Protein AF-K0RJC2-F1 (afdb_monomer_lite)

Radius of gyration: 20.65 Å; chains: 1; bounding box: 66×43×62 Å

pLDDT: mean 77.9, std 18.09, range [34.94, 97.31]

Secondary structure (DSSP, 8-state):
--HHHHHHHHHHHHHSS----SS-HHHHHIIIIITTT---SS-HHHHHHHHHHHHH-BTTB--TTGGGSEE--GGG--EEEEE-SS-EEEEESS---TTPPPEE-SSS-TT-TTHHHH--HHHHHHHHS-PPPSSEEEEEGGGTEEEEEEETTSS---S---TT--------EEEEEEEPPPHHHHHHHHHHHHHHHHHHHHHHHHHTT--

Foldseek 3Di:
DDPVVVVQVVVCLLQVHSPDPPDDLLNVCCPPVCPPVVDDSVDPVSSVVSLCCLQQPPVPDRDPPVSPAEAADDPQAFWDWDDDPPDIDIDGPDDADVPRGHHDHCQCGPPNPCSVPVPWQVNCCSNNVDGYDPFGWDDDVVQRFTKTKHFPPPPPDPDPPPVPPPDDPDRDIDIGGPDPGDPSRVVVVVVVVVSSVVSVVVSVVVVVVPD

Structure (mmCIF, N/CA/C/O backbone):
data_AF-K0RJC2-F1
#
_entry.id   AF-K0RJC2-F1
#
loop_
_atom_site.group_PDB
_atom_site.id
_atom_site.type_symbol
_atom_site.label_atom_id
_atom_site.label_alt_id
_atom_site.label_comp_id
_atom_site.label_asym_id
_atom_site.label_entity_id
_atom_site.label_seq_id
_atom_site.pdbx_PDB_ins_code
_atom_site.Cartn_x
_at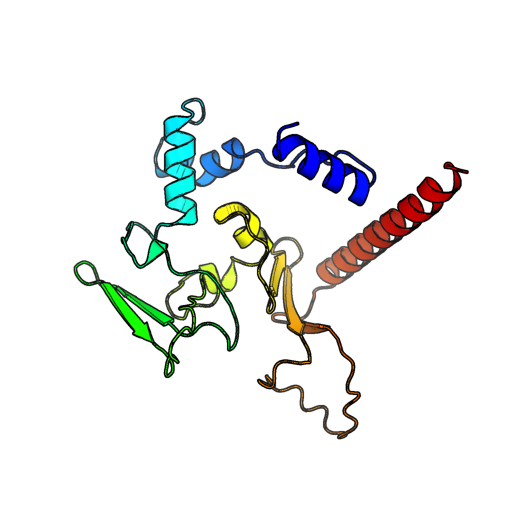om_site.Cartn_y
_atom_site.Cartn_z
_atom_site.occupancy
_atom_site.B_iso_or_equiv
_atom_site.auth_seq_id
_atom_site.auth_comp_id
_atom_site.auth_asym_id
_atom_site.auth_atom_id
_atom_site.pdbx_PDB_model_num
ATOM 1 N N . MET A 1 1 ? -21.168 -14.395 -17.319 1.00 46.50 1 MET A N 1
ATOM 2 C CA . MET A 1 1 ? -20.931 -13.211 -16.464 1.00 46.50 1 MET A CA 1
ATOM 3 C C . MET A 1 1 ? -19.445 -13.114 -16.213 1.00 46.50 1 MET A C 1
ATOM 5 O O . MET A 1 1 ? -18.858 -14.114 -15.821 1.00 46.50 1 MET A O 1
ATOM 9 N N . SER A 1 2 ? -18.821 -11.982 -16.533 1.00 42.56 2 SER A N 1
ATOM 10 C CA . SER A 1 2 ? -17.402 -11.783 -16.229 1.00 42.56 2 SER A CA 1
ATOM 11 C C . SER A 1 2 ? -17.256 -11.439 -14.743 1.00 42.56 2 SER A C 1
ATOM 13 O O . SER A 1 2 ? -18.117 -10.779 -14.172 1.00 42.56 2 SER A O 1
ATOM 15 N N . LEU A 1 3 ? -16.165 -11.861 -14.104 1.00 44.44 3 LEU A N 1
ATOM 16 C CA . LEU A 1 3 ? -15.883 -11.574 -12.686 1.00 44.44 3 LEU A CA 1
ATOM 17 C C . LEU A 1 3 ? -15.938 -10.067 -12.340 1.00 44.44 3 LEU A C 1
ATOM 19 O O . LEU A 1 3 ? -16.238 -9.698 -11.207 1.00 44.44 3 LEU A O 1
ATOM 23 N N . LEU A 1 4 ? -15.714 -9.200 -13.334 1.00 49.56 4 LEU A N 1
ATOM 24 C CA . LEU A 1 4 ? -15.817 -7.743 -13.225 1.00 49.56 4 LEU A CA 1
ATOM 25 C C . LEU A 1 4 ? -17.251 -7.243 -12.982 1.00 49.56 4 LEU A C 1
ATOM 27 O O . LEU A 1 4 ? -17.422 -6.267 -12.251 1.00 49.56 4 LEU A O 1
ATOM 3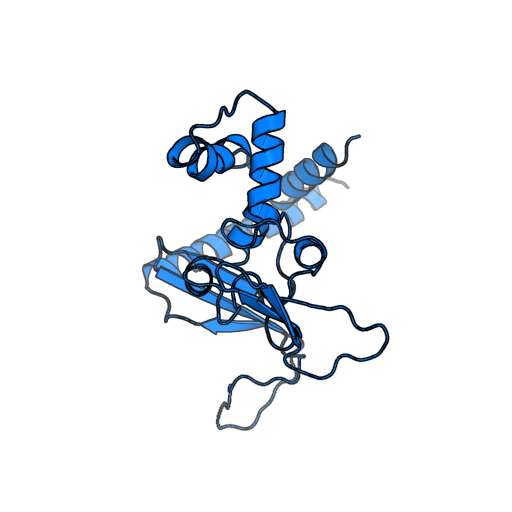1 N N . SER A 1 5 ? -18.279 -7.884 -13.558 1.00 54.84 5 SER A N 1
ATOM 32 C CA . SER A 1 5 ? -19.673 -7.472 -13.331 1.00 54.84 5 SER A CA 1
ATOM 33 C C . SER A 1 5 ? -20.121 -7.831 -11.918 1.00 54.84 5 SER A C 1
ATOM 35 O O . SER A 1 5 ? -20.696 -6.998 -11.229 1.00 54.84 5 SER A O 1
ATOM 37 N N . SER A 1 6 ? -19.745 -9.019 -11.442 1.00 60.22 6 SER A N 1
ATOM 38 C CA . SER A 1 6 ? -20.138 -9.522 -10.124 1.00 60.22 6 SER A CA 1
ATOM 39 C C . SER A 1 6 ? -19.501 -8.752 -8.964 1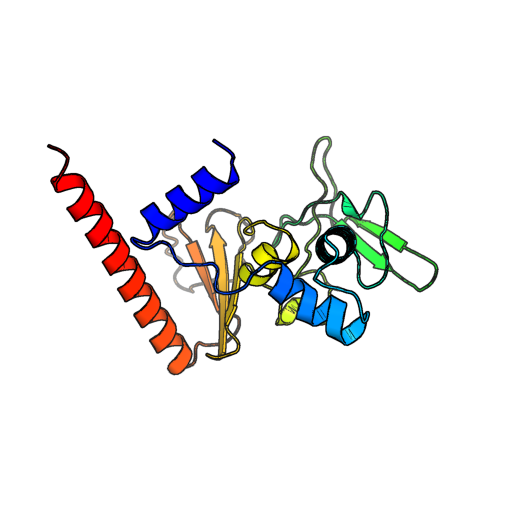.00 60.22 6 SER A C 1
ATOM 41 O O . SER A 1 6 ? -20.171 -8.486 -7.973 1.00 60.22 6 SER A O 1
ATOM 43 N N . GLY A 1 7 ? -18.234 -8.336 -9.080 1.00 57.72 7 GLY A N 1
ATOM 44 C CA . GLY A 1 7 ? -17.590 -7.502 -8.056 1.00 57.72 7 GLY A CA 1
ATOM 45 C C . GLY A 1 7 ? -18.187 -6.095 -7.977 1.00 57.72 7 GLY A C 1
ATOM 46 O O . GLY A 1 7 ? -18.401 -5.571 -6.885 1.00 57.72 7 GLY A O 1
ATOM 47 N N . ARG A 1 8 ? -18.507 -5.498 -9.131 1.00 60.50 8 ARG A N 1
ATOM 48 C CA . ARG A 1 8 ? -19.153 -4.181 -9.211 1.00 60.50 8 ARG A CA 1
ATOM 49 C C . ARG A 1 8 ? -20.583 -4.215 -8.678 1.00 60.50 8 ARG A C 1
ATOM 51 O O . ARG A 1 8 ? -20.959 -3.322 -7.930 1.00 60.50 8 ARG A O 1
ATOM 58 N N . GLU A 1 9 ? -21.346 -5.247 -9.023 1.00 64.69 9 GLU A N 1
ATOM 59 C CA . GLU A 1 9 ? -22.695 -5.475 -8.498 1.00 64.69 9 GLU A CA 1
ATOM 60 C C . GLU A 1 9 ? -22.675 -5.725 -6.991 1.00 64.69 9 GLU A C 1
ATOM 62 O O . GLU A 1 9 ? -23.474 -5.132 -6.276 1.00 64.69 9 GLU A O 1
ATOM 67 N N . LEU A 1 10 ? -21.731 -6.528 -6.487 1.00 63.41 10 LEU A N 1
ATOM 68 C CA . LEU A 1 10 ? -21.570 -6.762 -5.052 1.00 63.41 10 LEU A CA 1
ATOM 69 C C . LEU A 1 10 ? -21.196 -5.476 -4.312 1.00 63.41 10 LEU A C 1
ATOM 71 O O . LEU A 1 10 ? -21.779 -5.181 -3.274 1.00 63.41 10 LEU A O 1
ATOM 75 N N . LEU A 1 11 ? -20.253 -4.691 -4.837 1.00 60.97 11 LEU A N 1
ATOM 76 C CA . LEU A 1 11 ? -19.881 -3.412 -4.236 1.00 60.97 11 LEU A CA 1
ATOM 77 C C . LEU A 1 11 ? -21.061 -2.435 -4.263 1.00 60.97 11 LEU A C 1
ATOM 79 O O . LEU A 1 11 ? -21.344 -1.812 -3.245 1.00 60.97 11 LEU A O 1
ATOM 83 N N . GLY A 1 12 ? -21.783 -2.366 -5.385 1.00 63.56 12 GLY A N 1
ATOM 84 C CA . GLY A 1 12 ? -22.994 -1.562 -5.536 1.00 63.56 12 GLY A CA 1
ATOM 85 C C . GLY A 1 12 ? -24.104 -1.974 -4.567 1.00 63.56 12 GLY A C 1
ATOM 86 O O . GLY A 1 12 ? -24.727 -1.123 -3.940 1.00 63.56 12 GLY A O 1
ATOM 87 N N . ALA A 1 13 ? -24.290 -3.278 -4.361 1.00 59.09 13 ALA A N 1
ATOM 88 C CA . ALA A 1 13 ? -25.211 -3.829 -3.371 1.00 59.09 13 ALA A CA 1
ATOM 89 C C . ALA A 1 13 ? -24.747 -3.568 -1.928 1.00 59.09 13 ALA A C 1
ATOM 91 O O . ALA A 1 13 ? -25.568 -3.394 -1.031 1.00 59.09 13 ALA A O 1
ATOM 92 N N . ILE A 1 14 ? -23.433 -3.527 -1.678 1.00 57.25 14 ILE A N 1
ATOM 93 C CA . ILE A 1 14 ? -22.881 -3.227 -0.355 1.00 57.25 14 ILE A CA 1
ATOM 94 C C . ILE A 1 14 ? -23.065 -1.758 0.001 1.00 57.25 14 ILE A C 1
ATOM 96 O O . ILE A 1 14 ? -23.370 -1.489 1.155 1.00 57.25 14 ILE A O 1
ATOM 100 N N . VAL A 1 15 ? -22.863 -0.835 -0.938 1.00 60.88 15 VAL A N 1
ATOM 101 C CA . VAL A 1 15 ? -22.868 0.614 -0.674 1.00 60.88 15 VAL A CA 1
ATOM 102 C C . VAL A 1 15 ? -24.202 1.303 -0.979 1.00 60.88 15 VAL A C 1
ATOM 104 O O . VAL A 1 15 ? -24.319 2.497 -0.732 1.00 60.88 15 VAL A O 1
ATOM 107 N N . GLY A 1 16 ? -25.201 0.577 -1.490 1.00 52.62 16 GLY A N 1
ATOM 108 C CA . GLY A 1 16 ? -26.526 1.120 -1.821 1.00 52.62 16 GLY A CA 1
ATOM 109 C C . GLY A 1 16 ? -26.567 1.976 -3.093 1.00 52.62 16 GLY A C 1
ATOM 110 O O . GLY A 1 16 ? -27.639 2.397 -3.513 1.00 52.62 16 GLY A O 1
ATOM 111 N N . GLU A 1 17 ? -25.422 2.194 -3.744 1.00 56.22 17 GLU A N 1
ATOM 112 C CA . GLU A 1 17 ? -25.285 2.926 -5.002 1.00 56.22 17 GLU A CA 1
ATOM 113 C C . GLU A 1 17 ? -24.195 2.287 -5.867 1.00 56.22 17 GLU A C 1
ATOM 115 O O . GLU A 1 17 ? -23.190 1.790 -5.367 1.00 56.22 17 GLU A O 1
ATOM 120 N N . ASN A 1 18 ? -24.320 2.356 -7.194 1.00 52.84 18 ASN A N 1
ATOM 121 C CA . ASN A 1 18 ? -23.169 2.134 -8.068 1.00 52.84 18 ASN A CA 1
ATOM 12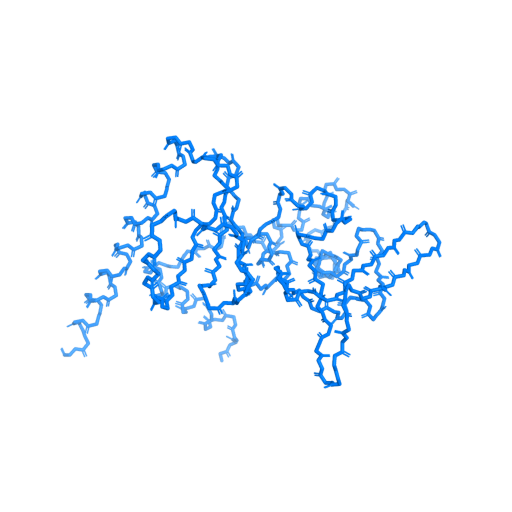2 C C . ASN A 1 18 ? -22.217 3.327 -7.920 1.00 52.84 18 ASN A C 1
ATOM 124 O O . ASN A 1 18 ? -22.254 4.247 -8.737 1.00 52.84 18 ASN A O 1
ATOM 128 N N . LEU A 1 19 ? -21.366 3.321 -6.889 1.00 50.50 19 LEU A N 1
ATOM 129 C CA . LEU A 1 19 ? -20.266 4.274 -6.794 1.00 50.50 19 LEU A CA 1
ATOM 130 C C . LEU A 1 19 ? -19.380 4.049 -8.018 1.00 50.50 19 LEU A C 1
ATOM 132 O O . LEU A 1 19 ? -18.630 3.073 -8.096 1.00 50.50 19 LEU A O 1
ATOM 136 N N . ALA A 1 20 ? -19.514 4.923 -9.017 1.00 48.19 20 ALA A N 1
ATOM 137 C CA . ALA A 1 20 ? -18.577 4.949 -10.123 1.00 48.19 20 ALA A CA 1
ATOM 138 C C . ALA A 1 20 ? -17.176 5.070 -9.509 1.00 48.19 20 ALA A C 1
ATOM 140 O O . ALA A 1 20 ? -16.992 5.889 -8.600 1.00 48.19 20 ALA A O 1
ATOM 141 N N . PRO A 1 21 ? -16.198 4.251 -9.938 1.00 54.56 21 PRO A N 1
ATOM 142 C CA . PRO A 1 21 ? -14.843 4.409 -9.448 1.00 54.56 21 PRO A CA 1
ATOM 143 C C . PRO A 1 21 ? -14.448 5.863 -9.698 1.00 54.56 21 PRO A C 1
ATOM 145 O O . PRO A 1 21 ? -14.488 6.340 -10.831 1.00 54.56 21 PRO A O 1
ATOM 148 N N . ARG A 1 22 ? -14.142 6.590 -8.616 1.00 52.81 22 ARG A N 1
ATOM 149 C CA . ARG A 1 22 ? -13.844 8.030 -8.675 1.00 52.81 22 ARG A CA 1
ATOM 150 C C . ARG A 1 22 ? -12.638 8.323 -9.578 1.00 52.81 22 ARG A C 1
ATOM 152 O O . ARG A 1 22 ? -12.477 9.451 -10.028 1.00 52.81 22 ARG A O 1
ATOM 159 N N . PHE A 1 23 ? -11.834 7.293 -9.838 1.00 58.69 23 PHE A N 1
ATOM 160 C CA . PHE A 1 23 ? -10.675 7.292 -10.714 1.00 58.69 23 PHE A CA 1
ATOM 161 C C . PHE A 1 23 ? -10.684 6.015 -11.558 1.00 58.69 23 PHE A C 1
ATOM 163 O O . PHE A 1 23 ? -10.906 4.919 -11.041 1.00 58.69 23 PHE A O 1
ATOM 170 N N . SER A 1 24 ? -10.444 6.150 -12.856 1.00 63.62 24 SER A N 1
ATOM 171 C CA . SER A 1 24 ? -10.216 5.031 -13.767 1.00 63.62 24 SER A CA 1
ATOM 172 C C . SER A 1 24 ? -8.761 4.552 -13.705 1.00 63.62 24 SER A C 1
ATOM 174 O O . SER A 1 24 ? -7.868 5.271 -13.257 1.00 63.62 24 SER A O 1
ATOM 176 N N . VAL A 1 25 ? -8.493 3.351 -14.231 1.00 64.00 25 VAL A N 1
ATOM 177 C CA . VAL A 1 25 ? -7.115 2.856 -14.432 1.00 64.00 25 VAL A CA 1
ATOM 178 C C . VAL A 1 25 ? -6.287 3.856 -15.254 1.00 64.00 25 VAL A C 1
ATOM 180 O O . VAL A 1 25 ? -5.114 4.081 -14.960 1.00 64.00 25 VAL A O 1
ATOM 183 N N . LYS A 1 26 ? -6.917 4.530 -16.227 1.00 64.06 26 LYS A N 1
ATOM 184 C CA . LYS A 1 26 ? -6.281 5.574 -17.039 1.00 64.06 26 LYS A CA 1
ATOM 185 C C . LYS A 1 26 ? -5.900 6.806 -16.216 1.00 64.06 26 LYS A C 1
ATOM 187 O O . LYS A 1 26 ? -4.840 7.371 -16.459 1.00 64.06 26 LYS A O 1
ATOM 192 N N . ASP A 1 27 ? -6.697 7.194 -15.219 1.00 67.38 27 ASP A N 1
ATOM 193 C CA . ASP A 1 27 ? -6.382 8.332 -14.339 1.00 67.38 27 ASP A CA 1
ATOM 194 C C . ASP A 1 27 ? -5.164 8.057 -13.451 1.00 67.38 27 ASP A C 1
ATOM 196 O O . ASP A 1 27 ? -4.390 8.970 -13.161 1.00 67.38 27 ASP A O 1
ATOM 200 N N . ARG A 1 28 ? -4.948 6.794 -13.056 1.00 64.88 28 ARG A N 1
ATOM 201 C CA . ARG A 1 28 ? -3.749 6.405 -12.303 1.00 64.88 28 ARG A CA 1
ATOM 202 C C . ARG A 1 28 ? -2.524 6.301 -13.200 1.00 64.88 28 ARG A C 1
ATOM 204 O O . ARG A 1 28 ? -1.494 6.877 -12.852 1.00 64.88 28 ARG A O 1
ATOM 211 N N . ALA A 1 29 ? -2.651 5.638 -14.354 1.00 62.00 29 ALA A N 1
ATOM 212 C CA . ALA A 1 29 ? -1.593 5.611 -15.362 1.00 62.00 29 ALA A CA 1
ATOM 213 C C . ALA A 1 29 ? -1.157 7.045 -15.695 1.00 62.00 29 ALA A C 1
ATOM 215 O O . ALA A 1 29 ? 0.027 7.348 -15.698 1.00 62.00 29 ALA A O 1
ATOM 216 N N . LYS A 1 30 ? -2.099 7.978 -15.837 1.00 61.12 30 LYS A N 1
ATOM 217 C CA . LYS A 1 30 ? -1.818 9.379 -16.150 1.00 61.12 30 LYS A CA 1
ATOM 218 C C . LYS A 1 30 ? -0.814 10.057 -15.210 1.00 61.12 30 LYS A C 1
ATOM 220 O O . LYS A 1 30 ? 0.073 10.738 -15.708 1.00 61.12 30 LYS A O 1
ATOM 225 N N . TYR A 1 31 ? -0.886 9.844 -13.898 1.00 62.78 31 TYR A N 1
ATOM 226 C CA . TYR A 1 31 ? -0.050 10.620 -12.970 1.00 62.78 31 TYR A CA 1
ATOM 227 C C . TYR A 1 31 ? 1.443 10.252 -13.019 1.00 62.78 31 TYR A C 1
ATOM 229 O O . TYR A 1 31 ? 2.297 11.124 -12.904 1.00 62.78 31 TYR A O 1
ATOM 237 N N . ASP A 1 32 ? 1.773 8.973 -13.215 1.00 66.56 32 ASP A N 1
ATOM 238 C CA . ASP A 1 32 ? 3.172 8.520 -13.246 1.00 66.56 32 ASP A CA 1
ATOM 239 C C . ASP A 1 32 ? 3.635 8.200 -14.685 1.00 66.56 32 ASP A C 1
ATOM 241 O O . ASP A 1 32 ? 4.733 8.580 -15.090 1.00 66.56 32 ASP A O 1
ATOM 245 N N . TRP A 1 33 ? 2.785 7.580 -15.510 1.00 73.62 33 TRP A N 1
ATOM 246 C CA . TRP A 1 33 ? 3.105 7.190 -16.891 1.00 73.62 33 TRP A CA 1
ATOM 247 C C . TRP A 1 33 ? 3.085 8.369 -17.871 1.00 73.62 33 TRP A C 1
ATOM 249 O O . TRP A 1 33 ? 4.004 8.501 -18.682 1.00 73.62 33 TRP A O 1
ATOM 259 N N . ILE A 1 34 ? 2.087 9.259 -17.801 1.00 68.69 34 ILE A N 1
ATOM 260 C CA . ILE A 1 34 ? 2.052 10.425 -18.702 1.00 68.69 34 ILE A CA 1
ATOM 261 C C . ILE A 1 34 ? 3.048 11.480 -18.226 1.00 68.69 34 ILE A C 1
ATOM 263 O O . ILE A 1 34 ? 3.891 11.915 -19.010 1.00 68.69 34 ILE A O 1
ATOM 267 N N . ASP A 1 35 ? 2.988 11.876 -16.955 1.00 70.25 35 ASP A N 1
ATOM 268 C CA . ASP A 1 35 ? 3.738 13.055 -16.511 1.00 70.25 35 ASP A CA 1
ATOM 269 C C . ASP A 1 35 ? 5.256 12.816 -16.474 1.00 70.25 35 ASP A C 1
ATOM 271 O O . ASP A 1 35 ? 6.031 13.722 -16.792 1.00 70.25 35 ASP A O 1
ATOM 275 N N . TRP A 1 36 ? 5.704 11.598 -16.144 1.00 71.12 36 TRP A N 1
ATOM 276 C CA . TRP A 1 36 ? 7.136 11.290 -16.026 1.00 71.12 36 TRP A CA 1
ATOM 277 C C . TRP A 1 36 ? 7.681 10.516 -17.221 1.00 71.12 36 TRP A C 1
ATOM 279 O O . TRP A 1 36 ? 8.790 10.802 -17.681 1.00 71.12 36 TRP A O 1
ATOM 289 N N . CYS A 1 37 ? 6.922 9.544 -17.728 1.00 77.00 37 CYS A N 1
ATOM 290 C CA . CYS A 1 37 ? 7.365 8.677 -18.821 1.00 77.00 37 CYS A CA 1
ATOM 291 C C . CYS A 1 37 ? 6.891 9.144 -20.205 1.00 77.00 37 CYS A C 1
ATOM 293 O O . CYS A 1 37 ? 7.394 8.626 -21.200 1.00 77.00 37 CYS A O 1
ATOM 295 N N . LYS A 1 38 ? 6.002 10.148 -20.284 1.00 82.12 38 LYS A N 1
ATOM 296 C CA . LYS A 1 38 ? 5.408 10.659 -21.535 1.00 82.12 38 LYS A CA 1
ATOM 297 C C . LYS A 1 38 ? 4.700 9.579 -22.360 1.00 82.12 38 LYS A C 1
ATOM 299 O O . LYS A 1 38 ? 4.675 9.671 -23.586 1.00 82.12 38 LYS A O 1
ATOM 304 N N . GLY A 1 39 ? 4.164 8.558 -21.700 1.00 79.62 39 GLY A N 1
ATOM 305 C CA . GLY A 1 39 ? 3.458 7.474 -22.372 1.00 79.62 39 GLY A CA 1
ATOM 306 C C . GLY A 1 39 ? 2.039 7.856 -22.808 1.00 79.62 39 GLY A C 1
ATOM 307 O O . GLY A 1 39 ? 1.493 8.881 -22.394 1.00 79.62 39 GLY A O 1
ATOM 308 N N . ALA A 1 40 ? 1.431 7.029 -23.652 1.00 81.94 40 ALA A N 1
ATOM 309 C CA . ALA A 1 40 ? 0.067 7.170 -24.142 1.00 81.94 40 ALA A CA 1
ATOM 310 C C . ALA A 1 40 ? -0.924 6.394 -23.255 1.00 81.94 40 ALA A C 1
ATOM 312 O O . ALA A 1 40 ? -0.699 5.243 -22.900 1.00 81.94 40 ALA A O 1
ATOM 313 N N . THR A 1 41 ? -2.063 7.008 -22.915 1.00 80.62 41 THR A N 1
ATOM 314 C CA . THR A 1 41 ? -3.149 6.336 -22.157 1.00 80.62 41 THR A CA 1
ATOM 315 C C . THR A 1 41 ? -4.224 5.706 -23.033 1.00 80.62 41 THR A C 1
ATOM 317 O O . THR A 1 41 ? -5.105 5.013 -22.522 1.00 80.62 41 THR A O 1
ATOM 320 N N . GLU A 1 42 ? -4.156 5.945 -24.342 1.00 85.44 42 GLU A N 1
ATOM 321 C CA . GLU A 1 42 ? -5.057 5.327 -25.317 1.00 85.44 42 GLU A CA 1
ATOM 322 C C . GLU A 1 42 ? -4.506 4.020 -25.891 1.00 85.44 42 GLU A C 1
ATOM 324 O O . GLU A 1 42 ? -5.260 3.266 -26.497 1.00 85.44 42 GLU A O 1
ATOM 329 N N . ASP A 1 43 ? -3.224 3.725 -25.658 1.00 87.25 43 ASP A N 1
ATOM 330 C CA . ASP A 1 43 ? -2.629 2.431 -25.975 1.00 87.25 43 ASP A CA 1
ATOM 331 C C . ASP A 1 43 ? -2.784 1.482 -24.775 1.00 87.25 43 ASP A C 1
ATOM 333 O O . ASP A 1 43 ? -2.191 1.676 -23.710 1.00 87.25 43 ASP A O 1
ATOM 337 N N . GLU A 1 44 ? -3.607 0.445 -24.939 1.00 87.31 44 GLU A N 1
ATOM 338 C CA . GLU A 1 44 ? -3.865 -0.547 -23.892 1.00 87.31 44 GLU A CA 1
ATOM 339 C C . GLU A 1 44 ? -2.608 -1.324 -23.480 1.00 87.31 44 GLU A C 1
ATOM 341 O O . GLU A 1 44 ? -2.481 -1.700 -22.312 1.00 87.31 44 GLU A O 1
ATOM 346 N N . LEU A 1 45 ? -1.665 -1.549 -24.403 1.00 89.50 45 LEU A N 1
ATOM 347 C CA . LEU A 1 45 ? -0.413 -2.238 -24.103 1.00 89.50 45 LEU A CA 1
ATOM 348 C C . LEU A 1 45 ? 0.471 -1.375 -23.204 1.00 89.50 45 LEU A C 1
ATOM 350 O O . LEU A 1 45 ? 1.052 -1.890 -22.248 1.00 89.50 45 LEU A O 1
ATOM 354 N N . GLU A 1 46 ? 0.547 -0.072 -23.473 1.00 88.00 46 GLU A N 1
ATOM 355 C CA . GLU A 1 46 ? 1.302 0.854 -22.630 1.00 88.00 46 GLU A CA 1
ATOM 356 C C . GLU A 1 46 ? 0.697 0.974 -21.231 1.00 88.00 46 GLU A C 1
ATOM 358 O O . GLU A 1 46 ? 1.425 0.896 -20.242 1.00 88.00 46 GLU A O 1
ATOM 363 N N . VAL A 1 47 ? -0.632 1.080 -21.127 1.00 85.06 47 VAL A N 1
ATOM 364 C CA . VAL A 1 47 ? -1.327 1.092 -19.830 1.00 85.06 47 VAL A CA 1
ATOM 365 C C . VAL A 1 47 ? -1.094 -0.221 -19.079 1.00 85.06 47 VAL A C 1
ATOM 367 O O . VAL A 1 47 ? -0.835 -0.216 -17.875 1.00 85.06 47 VAL A O 1
ATOM 370 N N . HIS A 1 48 ? -1.141 -1.365 -19.764 1.00 87.75 48 HIS A N 1
ATOM 371 C CA . HIS A 1 48 ? -0.849 -2.652 -19.140 1.00 87.75 48 HIS A CA 1
ATOM 372 C C . HIS A 1 48 ? 0.599 -2.726 -18.636 1.00 87.75 48 HIS A C 1
ATOM 374 O O . HIS A 1 48 ? 0.836 -3.114 -17.489 1.00 87.75 48 HIS A O 1
ATOM 380 N N . ALA A 1 49 ? 1.564 -2.309 -19.458 1.00 89.31 49 ALA A N 1
ATOM 381 C CA . ALA A 1 49 ? 2.972 -2.264 -19.085 1.00 89.31 49 ALA A CA 1
ATOM 382 C C . ALA A 1 49 ? 3.217 -1.318 -17.899 1.00 89.31 49 ALA A C 1
ATOM 384 O O . ALA A 1 49 ? 3.943 -1.684 -16.973 1.00 89.31 49 ALA A O 1
ATOM 385 N N . SER A 1 50 ? 2.573 -0.145 -17.869 1.00 87.88 50 SER A N 1
ATOM 386 C CA . SER A 1 50 ? 2.699 0.798 -16.755 1.00 87.88 50 SER A CA 1
ATOM 387 C C . SER A 1 50 ? 2.157 0.203 -15.458 1.00 87.88 50 SER A C 1
ATOM 389 O O . SER A 1 50 ? 2.811 0.294 -14.424 1.00 87.88 50 SER A O 1
ATOM 391 N N . MET A 1 51 ? 0.999 -0.462 -15.510 1.00 87.38 51 MET A N 1
ATOM 392 C CA . MET A 1 51 ? 0.416 -1.124 -14.339 1.00 87.38 51 MET A CA 1
ATOM 393 C C . MET A 1 51 ? 1.293 -2.276 -13.837 1.00 87.38 51 MET A C 1
ATOM 395 O O . MET A 1 51 ? 1.439 -2.448 -12.628 1.00 87.38 51 MET A O 1
ATOM 399 N N . LEU A 1 52 ? 1.924 -3.034 -14.741 1.00 91.12 52 LEU A N 1
ATOM 400 C CA . LEU A 1 52 ? 2.874 -4.079 -14.362 1.00 91.12 52 LEU A CA 1
ATOM 401 C C . LEU A 1 52 ? 4.088 -3.490 -13.633 1.00 91.12 52 LEU A C 1
ATOM 403 O O . LEU A 1 52 ? 4.493 -4.017 -12.599 1.00 91.12 52 LEU A O 1
ATOM 407 N N . VAL A 1 53 ? 4.638 -2.381 -14.135 1.00 90.56 53 VAL A N 1
ATOM 408 C CA . VAL A 1 53 ? 5.745 -1.668 -13.484 1.00 90.56 53 VAL A CA 1
ATOM 409 C C . VAL A 1 53 ? 5.319 -1.155 -12.108 1.00 90.56 53 VAL A C 1
ATOM 411 O O . VAL A 1 53 ? 6.023 -1.410 -11.136 1.00 90.56 53 VAL A O 1
ATOM 414 N N . THR A 1 54 ? 4.159 -0.508 -11.987 1.00 88.88 54 THR A N 1
ATOM 415 C CA . THR A 1 54 ? 3.645 -0.016 -10.697 1.00 88.88 54 THR A CA 1
ATOM 416 C C . THR A 1 54 ? 3.511 -1.134 -9.663 1.00 88.88 54 THR A C 1
ATOM 418 O O . THR A 1 54 ? 3.932 -0.959 -8.519 1.00 88.88 54 THR A O 1
ATOM 421 N N . ALA A 1 55 ? 2.983 -2.291 -10.066 1.00 92.00 55 ALA A N 1
ATOM 422 C CA . ALA A 1 55 ? 2.707 -3.398 -9.156 1.00 92.00 55 ALA A CA 1
ATOM 423 C C . ALA A 1 55 ? 3.938 -4.253 -8.803 1.00 92.00 55 ALA A C 1
ATOM 425 O O . ALA A 1 55 ? 3.909 -4.964 -7.799 1.00 92.00 55 ALA A O 1
ATOM 426 N N . ARG A 1 56 ? 4.996 -4.258 -9.630 1.00 93.50 56 ARG A N 1
ATOM 427 C CA . ARG A 1 56 ? 6.107 -5.228 -9.514 1.00 93.50 56 ARG A CA 1
ATOM 428 C C . ARG A 1 56 ? 7.498 -4.617 -9.421 1.00 93.50 56 ARG A C 1
ATOM 430 O O . ARG A 1 56 ? 8.420 -5.304 -8.981 1.00 93.50 56 ARG A O 1
ATOM 437 N N . ALA A 1 57 ? 7.685 -3.372 -9.847 1.00 90.88 57 ALA A N 1
ATOM 438 C CA . ALA A 1 57 ? 9.006 -2.765 -9.841 1.00 90.88 57 ALA A CA 1
ATOM 439 C C . ALA A 1 57 ? 9.441 -2.379 -8.424 1.00 90.88 57 ALA A C 1
ATOM 441 O O . ALA A 1 57 ? 8.680 -1.816 -7.633 1.00 90.88 57 ALA A O 1
ATOM 442 N N . ASP A 1 58 ? 10.723 -2.596 -8.151 1.00 87.12 58 ASP A N 1
ATOM 443 C CA . ASP A 1 58 ? 11.419 -1.990 -7.029 1.00 87.12 58 ASP A CA 1
ATOM 444 C C . ASP A 1 58 ? 12.104 -0.702 -7.504 1.00 87.12 58 ASP A C 1
ATOM 446 O O . ASP A 1 58 ? 13.163 -0.698 -8.148 1.00 87.12 58 ASP A O 1
ATOM 450 N N . GLY A 1 59 ? 11.423 0.423 -7.285 1.00 83.06 59 GLY A N 1
ATOM 451 C CA . GLY A 1 59 ? 11.834 1.724 -7.802 1.00 83.06 59 GLY A CA 1
ATOM 452 C C . GLY A 1 59 ? 11.862 1.752 -9.334 1.00 83.06 59 GLY A C 1
ATOM 453 O O . GLY A 1 59 ? 10.831 1.907 -9.974 1.00 83.06 59 GLY A O 1
ATOM 454 N N . LYS A 1 60 ? 13.059 1.646 -9.923 1.00 84.00 60 LYS A N 1
ATOM 455 C CA . LYS A 1 60 ? 13.278 1.673 -11.386 1.00 84.00 60 LYS A CA 1
ATOM 456 C C . LYS A 1 60 ? 13.675 0.311 -11.966 1.00 84.00 60 LYS A C 1
ATOM 458 O O . LYS A 1 60 ? 14.084 0.245 -13.123 1.00 84.00 60 LYS A O 1
ATOM 463 N N . LYS A 1 61 ? 13.651 -0.754 -11.161 1.00 88.06 61 LYS A N 1
ATOM 464 C CA . LYS A 1 61 ? 14.138 -2.083 -11.545 1.00 88.06 61 LYS A CA 1
ATOM 465 C C . LYS A 1 61 ? 13.009 -3.103 -11.460 1.00 88.06 61 LYS A C 1
ATOM 467 O O . LYS A 1 61 ? 12.281 -3.144 -10.477 1.00 88.06 61 LYS A O 1
ATOM 472 N N . MET A 1 62 ? 12.923 -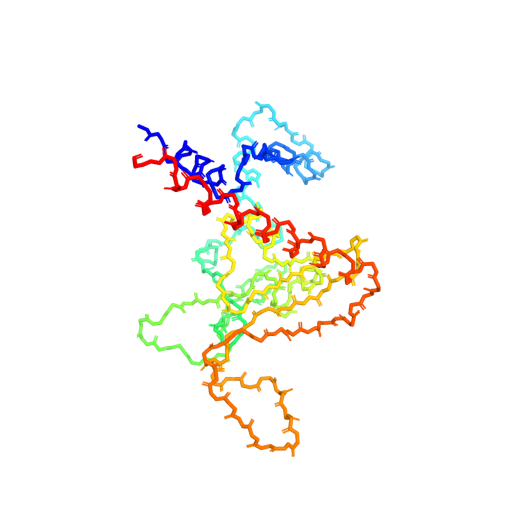3.961 -12.469 1.00 92.38 62 MET A N 1
ATOM 473 C CA . MET A 1 62 ? 12.143 -5.196 -12.416 1.00 92.38 62 MET A CA 1
ATOM 474 C C . MET A 1 62 ? 13.108 -6.324 -12.075 1.00 92.38 62 MET A C 1
ATOM 476 O O . MET A 1 62 ? 14.091 -6.524 -12.791 1.00 92.38 62 MET A O 1
ATOM 480 N N . ILE A 1 63 ? 12.871 -7.014 -10.963 1.00 92.44 63 ILE A N 1
ATOM 481 C CA . ILE A 1 63 ? 13.812 -7.994 -10.420 1.00 92.44 63 ILE A CA 1
ATOM 482 C C . ILE A 1 63 ? 13.101 -9.343 -10.371 1.00 92.44 63 ILE A C 1
ATOM 484 O O . ILE A 1 63 ? 12.270 -9.547 -9.485 1.00 92.44 63 ILE A O 1
ATOM 488 N N . PRO A 1 64 ? 13.406 -10.253 -11.314 1.00 92.31 64 PRO A N 1
ATOM 489 C CA . PRO A 1 64 ? 12.800 -11.576 -11.336 1.00 92.31 64 PRO A CA 1
ATOM 490 C C . PRO A 1 64 ? 13.001 -12.308 -10.008 1.00 92.31 64 PRO A C 1
ATOM 492 O O . PRO A 1 64 ? 14.012 -12.108 -9.333 1.00 92.31 64 PRO A O 1
ATOM 495 N N . PHE A 1 65 ? 12.058 -13.180 -9.657 1.00 90.62 65 PHE A N 1
ATOM 496 C CA . PHE A 1 65 ? 11.970 -13.912 -8.383 1.00 90.62 65 PHE A CA 1
ATOM 497 C C . PHE A 1 65 ? 11.642 -13.039 -7.171 1.00 90.62 65 PHE A C 1
ATOM 499 O O . PHE A 1 65 ? 10.807 -13.433 -6.363 1.00 90.62 65 PHE A O 1
ATOM 506 N N . TYR A 1 66 ? 12.263 -11.867 -7.038 1.00 93.06 66 TYR A N 1
ATOM 507 C CA . TYR A 1 66 ? 11.929 -10.917 -5.979 1.00 93.06 66 TYR A CA 1
ATOM 508 C C . TYR A 1 66 ? 10.490 -10.405 -6.119 1.00 93.06 66 TYR A C 1
ATOM 510 O O . TYR A 1 66 ? 9.752 -10.368 -5.138 1.00 93.06 66 TYR A O 1
ATOM 518 N N . ASP A 1 67 ? 10.073 -10.089 -7.346 1.00 94.31 67 ASP A N 1
ATOM 519 C CA . ASP A 1 67 ? 8.734 -9.589 -7.677 1.00 94.31 67 ASP A CA 1
ATOM 520 C C . ASP A 1 67 ? 7.600 -10.614 -7.473 1.00 94.31 67 ASP A C 1
ATOM 522 O O . ASP A 1 67 ? 6.423 -10.275 -7.592 1.00 94.31 67 ASP A O 1
ATOM 526 N N . MET A 1 68 ? 7.949 -11.865 -7.163 1.00 96.12 68 MET A N 1
ATOM 527 C CA . MET A 1 68 ? 7.011 -12.937 -6.827 1.00 96.12 68 MET A CA 1
ATOM 528 C C . MET A 1 68 ? 6.763 -13.059 -5.315 1.00 96.12 68 MET A C 1
ATOM 530 O O . MET A 1 68 ? 5.905 -13.839 -4.900 1.00 96.12 68 MET A O 1
ATOM 534 N N . ILE A 1 69 ? 7.512 -12.331 -4.479 1.00 96.19 69 ILE A N 1
ATOM 535 C CA . ILE A 1 69 ? 7.389 -12.394 -3.020 1.00 96.19 69 ILE A CA 1
ATOM 536 C C . ILE A 1 69 ? 6.273 -11.460 -2.563 1.00 96.19 69 ILE A C 1
ATOM 538 O O . ILE A 1 69 ? 6.340 -10.251 -2.777 1.00 96.19 69 ILE A O 1
ATOM 542 N N . ASN A 1 70 ? 5.271 -12.015 -1.886 1.00 96.62 70 ASN A N 1
ATOM 543 C CA . ASN A 1 70 ? 4.072 -11.287 -1.489 1.00 96.62 70 ASN A CA 1
ATOM 544 C C . ASN A 1 70 ? 4.293 -10.301 -0.335 1.00 96.62 70 ASN A C 1
ATOM 546 O O . ASN A 1 70 ? 5.247 -10.383 0.444 1.00 96.62 70 ASN A O 1
ATOM 550 N N . HIS A 1 71 ? 3.337 -9.387 -0.214 1.00 95.44 71 HIS A N 1
ATOM 551 C CA . HIS A 1 71 ? 3.255 -8.411 0.857 1.00 95.44 71 HIS A CA 1
ATOM 552 C C . HIS A 1 71 ? 2.684 -9.001 2.154 1.00 95.44 71 HIS A C 1
ATOM 554 O O . HIS A 1 71 ? 1.661 -9.691 2.133 1.00 95.44 71 HIS A O 1
ATOM 560 N N . ARG A 1 72 ? 3.274 -8.641 3.295 1.00 94.06 72 ARG A N 1
ATOM 561 C CA . ARG A 1 72 ? 2.633 -8.687 4.614 1.00 94.06 72 ARG A CA 1
ATOM 562 C C . ARG A 1 72 ? 3.305 -7.676 5.542 1.00 94.06 72 ARG A C 1
ATOM 564 O O . ARG A 1 72 ? 4.490 -7.418 5.391 1.00 94.06 72 ARG A O 1
ATOM 571 N N . ASN A 1 73 ? 2.579 -7.100 6.494 1.00 91.69 73 ASN A N 1
ATOM 572 C CA . ASN A 1 73 ? 3.138 -6.133 7.448 1.00 91.69 73 ASN A CA 1
ATOM 573 C C . ASN A 1 73 ? 3.300 -6.729 8.853 1.00 91.69 73 ASN A C 1
ATOM 575 O O . ASN A 1 73 ? 2.933 -7.873 9.113 1.00 91.69 73 ASN A O 1
ATOM 579 N N . GLY A 1 74 ? 3.865 -5.942 9.771 1.00 87.94 74 GLY A N 1
ATOM 580 C CA . GLY A 1 74 ? 4.005 -6.318 11.181 1.00 87.94 74 GLY A CA 1
ATOM 581 C C . GLY A 1 74 ? 5.039 -7.422 11.405 1.00 87.94 74 GLY A C 1
ATOM 582 O O . GLY A 1 74 ? 6.044 -7.486 10.704 1.00 87.94 74 GLY A O 1
ATOM 583 N N . GLY A 1 75 ? 4.793 -8.305 12.376 1.00 87.00 75 GLY A N 1
ATOM 584 C CA . GLY A 1 75 ? 5.684 -9.438 12.676 1.00 87.00 75 GLY A CA 1
ATOM 585 C C . GLY A 1 75 ? 5.720 -10.525 11.592 1.00 87.00 75 GLY A C 1
ATOM 586 O O . GLY A 1 75 ? 6.488 -11.482 11.690 1.00 87.00 75 GLY A O 1
ATOM 587 N N . TRP A 1 76 ? 4.893 -10.390 10.555 1.00 89.88 76 TRP A N 1
ATOM 588 C CA . TRP A 1 76 ? 4.712 -11.409 9.533 1.00 89.88 76 TRP A CA 1
ATOM 589 C C . TRP A 1 76 ? 5.735 -11.347 8.400 1.00 89.88 76 TRP A C 1
ATOM 591 O O . TRP A 1 76 ? 6.071 -12.398 7.849 1.00 89.88 76 TRP A O 1
ATOM 601 N N . TYR A 1 77 ? 6.234 -10.159 8.035 1.00 91.00 77 TYR A N 1
ATOM 602 C CA . TYR A 1 77 ? 7.256 -10.082 6.992 1.00 91.00 77 TYR A CA 1
ATOM 603 C C . TYR A 1 77 ? 8.583 -10.614 7.510 1.00 91.00 77 TYR A C 1
ATOM 605 O O . TYR A 1 77 ? 9.048 -10.268 8.597 1.00 91.00 77 TYR A O 1
ATOM 613 N N . ASN A 1 78 ? 9.193 -11.477 6.712 1.00 94.31 78 ASN A N 1
ATOM 614 C CA . ASN A 1 78 ? 10.337 -12.276 7.121 1.00 94.31 78 ASN A CA 1
ATOM 615 C C . ASN A 1 78 ? 11.552 -12.092 6.197 1.00 94.31 78 ASN A C 1
ATOM 617 O O . ASN A 1 78 ? 12.621 -12.648 6.454 1.00 94.31 78 ASN A O 1
ATOM 621 N N . ALA A 1 79 ? 11.409 -11.269 5.157 1.00 93.50 79 ALA A N 1
ATOM 622 C CA . ALA A 1 79 ? 12.450 -10.915 4.210 1.00 93.50 79 ALA A CA 1
ATOM 623 C C . ALA A 1 79 ? 12.542 -9.396 4.012 1.00 93.50 79 ALA A C 1
ATOM 625 O O . ALA A 1 79 ? 11.588 -8.647 4.226 1.00 93.50 79 ALA A O 1
ATOM 626 N N . GLN A 1 80 ? 13.711 -8.939 3.581 1.00 91.75 80 GLN A N 1
ATOM 627 C CA . GLN A 1 80 ? 13.988 -7.566 3.174 1.00 91.75 80 GLN A CA 1
ATOM 628 C C . GLN A 1 80 ? 15.054 -7.585 2.083 1.00 91.75 80 GLN A C 1
ATOM 630 O O . GLN A 1 80 ? 15.940 -8.443 2.095 1.00 91.75 80 GLN A O 1
ATOM 635 N N . HIS A 1 81 ? 14.976 -6.656 1.138 1.00 89.94 81 HIS A N 1
ATOM 636 C CA . HIS A 1 81 ? 16.022 -6.520 0.137 1.00 89.94 81 HIS A CA 1
ATOM 637 C C . HIS A 1 81 ? 17.025 -5.431 0.531 1.00 89.94 81 HIS A C 1
ATOM 639 O O . HIS A 1 81 ? 16.776 -4.629 1.425 1.00 89.94 81 HIS A O 1
ATOM 645 N N . TYR A 1 82 ? 18.164 -5.419 -0.146 1.00 86.69 82 TYR A N 1
ATOM 646 C CA . TYR A 1 82 ? 19.160 -4.361 -0.143 1.00 86.69 82 TYR A CA 1
ATOM 647 C C . TYR A 1 82 ? 19.667 -4.208 -1.570 1.00 86.69 82 TYR A C 1
ATOM 649 O O . TYR A 1 82 ? 20.020 -5.194 -2.216 1.00 86.69 82 TYR A O 1
ATOM 657 N N . GLY A 1 83 ? 19.702 -2.976 -2.065 1.00 80.31 83 GLY A N 1
ATOM 658 C CA . GLY A 1 83 ? 20.117 -2.686 -3.430 1.00 80.31 83 GLY A CA 1
ATOM 659 C C . GLY A 1 83 ? 21.221 -1.641 -3.481 1.00 80.31 83 GLY A C 1
ATOM 660 O O . GLY A 1 83 ? 21.146 -0.612 -2.813 1.00 80.31 83 GLY A O 1
ATOM 661 N N . THR A 1 84 ? 22.224 -1.875 -4.321 1.00 81.31 84 THR A N 1
ATOM 662 C CA . THR A 1 84 ? 23.079 -0.814 -4.869 1.00 81.31 84 THR A CA 1
ATOM 663 C C . THR A 1 84 ? 22.755 -0.636 -6.353 1.00 81.31 84 THR A C 1
ATOM 665 O O . THR A 1 84 ? 21.765 -1.173 -6.866 1.00 81.31 84 THR A O 1
ATOM 668 N N . LYS A 1 85 ? 23.563 0.140 -7.082 1.00 79.12 85 LYS A N 1
ATOM 669 C CA . LYS A 1 85 ? 23.424 0.239 -8.538 1.00 79.12 85 LYS A CA 1
ATOM 670 C C . LYS A 1 85 ? 23.528 -1.143 -9.198 1.00 79.12 85 LYS A C 1
ATOM 672 O O . LYS A 1 85 ? 22.641 -1.479 -9.981 1.00 79.12 85 LYS A O 1
ATOM 677 N N . ASP A 1 86 ? 24.509 -1.943 -8.783 1.00 85.12 86 ASP A N 1
ATOM 678 C CA . ASP A 1 86 ? 24.918 -3.170 -9.479 1.00 85.12 86 ASP A CA 1
ATOM 679 C C . ASP A 1 86 ? 24.611 -4.461 -8.700 1.00 85.12 86 ASP A C 1
ATOM 681 O O . ASP A 1 86 ? 24.757 -5.554 -9.238 1.00 85.12 86 ASP A O 1
ATOM 685 N N . LEU A 1 87 ? 24.165 -4.353 -7.443 1.00 86.25 87 LEU A N 1
ATOM 686 C CA . LEU A 1 87 ? 23.833 -5.499 -6.598 1.00 86.25 87 LEU A CA 1
ATOM 687 C C . LEU A 1 87 ? 22.390 -5.418 -6.104 1.00 86.25 87 LEU A C 1
ATOM 689 O O . LEU A 1 87 ? 21.920 -4.349 -5.713 1.00 86.25 87 LEU A O 1
ATOM 693 N N . PHE A 1 88 ? 21.721 -6.567 -6.073 1.00 89.69 88 PHE A N 1
ATOM 694 C CA . PHE A 1 88 ? 20.466 -6.759 -5.363 1.00 89.69 88 PHE A CA 1
ATOM 695 C C . PHE A 1 88 ? 20.576 -8.003 -4.488 1.00 89.69 88 PHE A C 1
ATOM 697 O O . PHE A 1 88 ? 20.886 -9.086 -4.979 1.00 89.69 88 PHE A O 1
ATOM 704 N N . SER A 1 89 ? 20.326 -7.835 -3.197 1.00 91.56 89 SER A N 1
ATOM 705 C CA . SER A 1 89 ? 20.421 -8.894 -2.200 1.00 91.56 89 SER A CA 1
ATOM 706 C C . SER A 1 89 ? 19.103 -9.008 -1.460 1.00 91.56 89 SER A C 1
ATOM 708 O O . SER A 1 89 ? 18.570 -8.006 -1.000 1.00 91.56 89 SER A O 1
ATOM 710 N N . LEU A 1 90 ? 18.607 -10.228 -1.293 1.00 92.06 90 LEU A N 1
ATOM 711 C CA . LEU A 1 90 ? 17.476 -10.538 -0.428 1.00 92.06 90 LEU A CA 1
ATOM 712 C C . LEU A 1 90 ? 18.011 -11.226 0.826 1.00 92.06 90 LEU A C 1
ATOM 714 O O . LEU A 1 90 ? 18.752 -12.203 0.721 1.00 92.06 90 LEU A O 1
ATOM 718 N N . VAL A 1 91 ? 17.640 -10.733 2.002 1.00 92.88 91 VAL A N 1
ATOM 719 C CA . VAL A 1 91 ? 17.998 -11.364 3.275 1.00 92.88 91 VAL A CA 1
ATOM 720 C C . VAL A 1 91 ? 16.761 -11.563 4.131 1.00 92.88 91 VAL A C 1
ATOM 722 O O . VAL A 1 91 ? 15.806 -10.789 4.070 1.00 92.88 91 VAL A O 1
ATOM 725 N N . THR A 1 92 ? 16.788 -12.594 4.961 1.00 94.25 92 THR A N 1
ATOM 726 C CA . THR A 1 92 ? 15.717 -12.871 5.914 1.00 94.25 92 THR A CA 1
ATOM 727 C C . THR A 1 92 ? 15.998 -12.162 7.236 1.00 94.25 92 THR A C 1
ATOM 729 O O . THR A 1 92 ? 17.142 -12.108 7.684 1.00 94.25 92 THR A O 1
ATOM 732 N N . ASN A 1 93 ? 14.971 -11.606 7.876 1.00 90.31 93 ASN A N 1
ATOM 733 C CA . ASN A 1 93 ? 15.106 -10.947 9.185 1.00 90.31 93 ASN A CA 1
ATOM 734 C C . ASN A 1 93 ? 14.956 -11.936 10.362 1.00 90.31 93 ASN A C 1
ATOM 736 O O . ASN A 1 93 ? 15.263 -11.597 11.503 1.00 90.31 93 ASN A O 1
ATOM 740 N N . ARG A 1 94 ? 14.518 -13.167 10.075 1.00 92.75 94 ARG A N 1
ATOM 741 C CA . ARG A 1 94 ? 14.428 -14.292 11.006 1.00 92.75 94 ARG A CA 1
ATOM 742 C C . ARG A 1 94 ? 14.636 -15.614 10.276 1.00 92.75 94 ARG A C 1
ATOM 744 O O . ARG A 1 94 ? 14.750 -15.654 9.051 1.00 92.75 94 ARG A O 1
ATOM 751 N N . ARG A 1 95 ? 14.675 -16.704 11.038 1.00 94.94 95 ARG A N 1
ATOM 752 C CA . ARG A 1 95 ? 14.639 -18.059 10.485 1.00 94.94 95 ARG A CA 1
ATOM 753 C C . ARG A 1 95 ? 13.308 -18.296 9.762 1.00 94.94 95 ARG A C 1
ATOM 755 O O . ARG A 1 95 ? 12.258 -17.890 10.262 1.00 94.94 95 ARG A O 1
ATOM 762 N N . ILE A 1 96 ? 13.391 -18.946 8.604 1.00 95.25 96 ILE A N 1
ATOM 763 C CA . ILE A 1 96 ? 12.247 -19.351 7.783 1.00 95.25 96 ILE A CA 1
ATOM 764 C C . ILE A 1 96 ? 12.086 -20.856 7.916 1.00 95.25 96 ILE A C 1
ATOM 766 O O . ILE A 1 96 ? 13.044 -21.603 7.692 1.00 95.25 96 ILE A O 1
ATOM 770 N N . GLU A 1 97 ? 10.897 -21.300 8.299 1.00 96.06 97 GLU A N 1
ATOM 771 C CA . GLU A 1 97 ? 10.621 -22.724 8.452 1.00 96.06 97 GLU A CA 1
ATOM 772 C C . GLU A 1 97 ? 10.257 -23.382 7.117 1.00 96.06 97 GLU A C 1
ATOM 774 O O . GLU A 1 97 ? 9.851 -22.740 6.145 1.00 96.06 97 GLU A O 1
ATOM 779 N N . ARG A 1 98 ? 10.415 -24.707 7.037 1.00 97.31 98 ARG A N 1
ATOM 780 C CA . ARG A 1 98 ? 10.083 -25.449 5.815 1.00 97.31 98 ARG A CA 1
ATOM 781 C C . ARG A 1 98 ? 8.596 -25.287 5.486 1.00 97.31 98 ARG A C 1
ATOM 783 O O . ARG A 1 98 ? 7.742 -25.637 6.291 1.00 97.31 98 ARG A O 1
ATOM 790 N N . GLY A 1 99 ? 8.310 -24.848 4.261 1.00 97.06 99 GLY A N 1
ATOM 791 C CA . GLY A 1 99 ? 6.943 -24.615 3.785 1.00 97.06 99 GLY A CA 1
ATOM 792 C C . GLY A 1 99 ? 6.381 -23.246 4.169 1.00 97.06 99 GLY A C 1
ATOM 793 O O . GLY A 1 99 ? 5.277 -22.911 3.752 1.00 97.06 99 GLY A O 1
ATOM 794 N N . GLU A 1 100 ? 7.136 -22.442 4.917 1.00 96.19 100 GLU A N 1
ATOM 795 C CA . GLU A 1 100 ? 6.772 -21.063 5.191 1.00 96.19 100 GLU A CA 1
ATOM 796 C C . GLU A 1 100 ? 6.951 -20.192 3.938 1.00 96.19 100 GLU A C 1
ATOM 798 O O . GLU A 1 100 ? 7.926 -20.318 3.195 1.00 96.19 100 GLU A O 1
ATOM 803 N N . GLN A 1 101 ? 5.999 -19.292 3.705 1.00 95.94 101 GLN A N 1
ATOM 804 C CA . GLN A 1 101 ? 6.073 -18.317 2.624 1.00 95.94 101 GLN A CA 1
ATOM 805 C C . GLN A 1 101 ? 7.008 -17.158 2.991 1.00 95.94 101 GLN A C 1
ATOM 807 O O . GLN A 1 101 ? 6.994 -16.657 4.115 1.00 95.94 101 GLN A O 1
ATOM 812 N N . PHE A 1 102 ? 7.780 -16.686 2.013 1.00 96.00 102 PHE A N 1
ATOM 813 C CA . PHE A 1 102 ? 8.495 -15.422 2.135 1.00 96.00 102 PHE A CA 1
ATOM 814 C C . PHE A 1 102 ? 7.520 -14.253 2.024 1.00 96.00 102 PHE A C 1
ATOM 816 O O . PHE A 1 102 ? 6.697 -14.205 1.110 1.00 96.00 102 PHE A O 1
ATOM 823 N N . TYR A 1 103 ? 7.654 -13.298 2.933 1.00 96.00 103 TYR A N 1
ATOM 824 C CA . TYR A 1 103 ? 6.886 -12.065 2.939 1.00 96.00 103 TYR A CA 1
ATOM 825 C C . TYR A 1 103 ? 7.820 -10.866 3.037 1.00 96.00 103 TYR A C 1
ATOM 827 O O . TYR A 1 103 ? 8.732 -10.828 3.868 1.00 96.00 103 TYR A O 1
ATOM 835 N N . LEU A 1 104 ? 7.543 -9.867 2.210 1.00 94.44 104 LEU A N 1
ATOM 836 C CA . LEU A 1 104 ? 8.124 -8.532 2.273 1.00 94.44 104 LEU A CA 1
ATOM 837 C C . LEU A 1 104 ? 7.073 -7.558 2.794 1.00 94.44 104 LEU A C 1
ATOM 839 O O . LEU A 1 104 ? 5.880 -7.792 2.642 1.00 94.44 104 LEU A O 1
ATOM 843 N N . SER A 1 105 ? 7.509 -6.412 3.299 1.00 93.44 105 SER A N 1
ATOM 844 C CA . SER A 1 105 ? 6.621 -5.257 3.394 1.00 93.44 105 SER A CA 1
ATOM 845 C C . SER A 1 105 ? 6.874 -4.312 2.219 1.00 93.44 105 SER A C 1
ATOM 847 O O . SER A 1 105 ? 8.021 -4.020 1.889 1.00 93.44 105 SER A O 1
ATOM 849 N N . TYR A 1 106 ? 5.810 -3.826 1.581 1.00 93.38 106 TYR A N 1
ATOM 850 C CA . TYR A 1 106 ? 5.906 -2.918 0.424 1.00 93.38 106 TYR A CA 1
ATOM 851 C C . TYR A 1 106 ? 5.812 -1.442 0.835 1.00 93.38 106 TYR A C 1
ATOM 853 O O . TYR A 1 106 ? 6.224 -0.555 0.086 1.00 93.38 106 TYR A O 1
ATOM 861 N N . ASN A 1 107 ? 5.275 -1.176 2.028 1.00 91.50 107 ASN A N 1
ATOM 862 C CA . ASN A 1 107 ? 5.008 0.162 2.551 1.00 91.50 107 ASN A CA 1
ATOM 863 C C . ASN A 1 107 ? 5.523 0.378 3.986 1.00 91.50 107 ASN A C 1
ATOM 865 O O . ASN A 1 107 ? 5.505 1.509 4.455 1.00 91.50 107 ASN A O 1
ATOM 869 N N . THR A 1 108 ? 6.031 -0.643 4.682 1.00 87.31 108 THR A N 1
ATOM 870 C CA . THR A 1 108 ? 6.684 -0.523 6.001 1.00 87.31 108 THR A CA 1
ATOM 871 C C . THR A 1 108 ? 8.099 -1.103 6.033 1.00 87.31 108 THR A C 1
ATOM 873 O O . THR A 1 108 ? 8.641 -1.323 7.115 1.00 87.31 108 THR A O 1
ATOM 876 N N . CYS A 1 109 ? 8.727 -1.357 4.880 1.00 80.31 109 CYS A N 1
ATOM 877 C CA . CYS A 1 109 ? 10.120 -1.798 4.861 1.00 80.31 109 CYS A CA 1
ATOM 878 C C . CYS A 1 109 ? 11.093 -0.669 5.227 1.00 80.31 109 CYS A C 1
ATOM 880 O O . CYS A 1 109 ? 10.826 0.518 5.032 1.00 80.31 109 CYS A O 1
ATOM 882 N N . THR A 1 110 ? 12.259 -1.051 5.741 1.00 72.19 110 THR A N 1
ATOM 883 C CA . THR A 1 110 ? 13.296 -0.134 6.243 1.00 72.19 110 THR A CA 1
ATOM 884 C C . THR A 1 110 ? 13.912 0.739 5.149 1.00 72.19 110 THR A C 1
ATOM 886 O O . THR A 1 110 ? 14.355 1.851 5.421 1.00 72.19 110 THR A O 1
ATOM 889 N N . ILE A 1 111 ? 13.895 0.262 3.905 1.00 74.50 111 ILE A N 1
ATOM 890 C CA . ILE A 1 111 ? 14.459 0.944 2.733 1.00 74.50 111 ILE A CA 1
ATOM 891 C C . ILE A 1 111 ? 13.391 1.446 1.749 1.00 74.50 111 ILE A C 1
ATOM 893 O O . ILE A 1 111 ? 13.715 1.924 0.668 1.00 74.50 111 ILE A O 1
ATOM 897 N N . CYS A 1 112 ? 12.115 1.410 2.143 1.00 70.62 112 CYS A N 1
ATOM 898 C CA . CYS A 1 112 ? 10.964 1.808 1.322 1.00 70.62 112 CYS A CA 1
ATOM 899 C C . CYS A 1 112 ? 10.906 3.323 1.025 1.00 70.62 112 CYS A C 1
ATOM 901 O O . CYS A 1 112 ? 9.969 3.805 0.380 1.00 70.62 112 CYS A O 1
ATOM 903 N N . GLY A 1 113 ? 11.874 4.099 1.525 1.00 80.56 113 GLY A N 1
ATOM 904 C CA . GLY A 1 113 ? 11.952 5.542 1.337 1.00 80.56 113 GLY A CA 1
ATOM 905 C C . GLY A 1 113 ? 10.675 6.242 1.794 1.00 80.56 113 GLY A C 1
ATOM 906 O O . GLY A 1 113 ? 10.226 6.077 2.924 1.00 80.56 113 GLY A O 1
ATOM 907 N N . SER A 1 114 ? 10.063 7.020 0.903 1.00 75.50 114 SER A N 1
ATOM 908 C CA . SER A 1 114 ? 8.858 7.800 1.206 1.00 75.50 114 SER A CA 1
ATOM 909 C C . SER A 1 114 ? 7.582 6.963 1.360 1.00 75.50 114 SER A C 1
ATOM 911 O O . SER A 1 114 ? 6.612 7.469 1.934 1.00 75.50 114 SER A O 1
ATOM 913 N N . ARG A 1 115 ? 7.563 5.696 0.907 1.00 82.94 115 ARG A N 1
ATOM 914 C CA . ARG A 1 115 ? 6.370 4.833 1.001 1.00 82.94 115 ARG A CA 1
ATOM 915 C C . ARG A 1 115 ? 5.948 4.615 2.452 1.00 82.94 115 ARG A C 1
ATOM 917 O O . ARG A 1 115 ? 4.759 4.655 2.744 1.00 82.94 115 ARG A O 1
ATOM 924 N N . ILE A 1 116 ? 6.903 4.585 3.385 1.00 83.69 116 ILE A N 1
ATOM 925 C CA . ILE A 1 116 ? 6.621 4.483 4.825 1.00 83.69 116 ILE A CA 1
ATOM 926 C C . ILE A 1 116 ? 5.806 5.645 5.399 1.00 83.69 116 ILE A C 1
ATOM 928 O O . ILE A 1 116 ? 5.283 5.531 6.503 1.00 83.69 116 ILE A O 1
ATOM 932 N N . HIS A 1 117 ? 5.647 6.763 4.699 1.00 82.94 117 HIS A N 1
ATOM 933 C CA . HIS A 1 117 ? 4.869 7.902 5.198 1.00 82.94 117 HIS A CA 1
ATOM 934 C C . HIS A 1 117 ? 3.634 8.224 4.362 1.00 82.94 117 HIS A C 1
ATOM 936 O O . HIS A 1 117 ? 2.835 9.065 4.790 1.00 82.94 117 HIS A O 1
ATOM 942 N N . LYS A 1 118 ? 3.507 7.586 3.195 1.00 86.88 118 LYS A N 1
ATOM 943 C CA . LYS A 1 118 ? 2.552 7.954 2.149 1.00 86.88 118 LYS A CA 1
ATOM 944 C C . LYS A 1 118 ? 1.738 6.778 1.600 1.00 86.88 118 LYS A C 1
ATOM 946 O O . LYS A 1 118 ? 0.728 7.039 0.974 1.00 86.88 118 LYS A O 1
ATOM 951 N N . TRP A 1 119 ? 2.159 5.530 1.821 1.00 90.94 119 TRP A N 1
ATOM 952 C CA . TRP A 1 119 ? 1.437 4.341 1.360 1.00 90.94 119 TRP A CA 1
ATOM 953 C C . TRP A 1 119 ? 0.783 3.624 2.538 1.00 90.94 119 TRP A C 1
ATOM 955 O O . TRP A 1 119 ? 1.445 3.264 3.516 1.00 90.94 119 TRP A O 1
ATOM 965 N N . GLY A 1 120 ? -0.515 3.388 2.414 1.00 93.50 120 GLY A N 1
ATOM 966 C CA . GLY A 1 120 ? -1.322 2.534 3.270 1.00 93.50 120 GLY A CA 1
ATOM 967 C C . GLY A 1 120 ? -2.240 1.659 2.431 1.00 93.50 120 GLY A C 1
ATOM 968 O O . GLY A 1 120 ? -2.049 1.505 1.230 1.00 93.50 120 GLY A O 1
ATOM 969 N N . THR A 1 121 ? -3.257 1.095 3.061 1.00 94.56 121 THR A N 1
ATOM 970 C CA . THR A 1 121 ? -4.177 0.111 2.497 1.00 94.56 121 THR A CA 1
ATOM 971 C C . THR A 1 121 ? -4.872 0.605 1.231 1.00 94.56 121 THR A C 1
ATOM 973 O O . THR A 1 121 ? -5.111 -0.184 0.321 1.00 94.56 121 THR A O 1
ATOM 976 N N . ILE A 1 122 ? -5.161 1.907 1.138 1.00 90.81 122 ILE A N 1
ATOM 977 C CA . ILE A 1 122 ? -5.780 2.504 -0.053 1.00 90.81 122 ILE A CA 1
ATOM 978 C C . ILE A 1 122 ? -4.801 2.466 -1.229 1.00 90.81 122 ILE A C 1
ATOM 980 O O . ILE A 1 122 ? -5.145 1.967 -2.299 1.00 90.81 122 ILE A O 1
ATOM 984 N N . GLU A 1 123 ? -3.565 2.922 -1.027 1.00 90.69 123 GLU A N 1
ATOM 985 C CA . GLU A 1 123 ? -2.524 2.872 -2.054 1.00 90.69 123 GLU A CA 1
ATOM 986 C C . GLU A 1 123 ? -2.130 1.429 -2.390 1.00 90.69 123 GLU A C 1
ATOM 988 O O . GLU A 1 123 ? -1.838 1.133 -3.544 1.00 90.69 123 GLU A O 1
ATOM 993 N N . MET A 1 124 ? -2.173 0.509 -1.419 1.00 93.31 124 MET A N 1
ATOM 994 C CA . MET A 1 124 ? -1.943 -0.918 -1.661 1.00 93.31 124 MET A CA 1
ATOM 995 C C . MET A 1 124 ? -3.005 -1.509 -2.595 1.00 93.31 124 MET A C 1
ATOM 997 O O . MET A 1 124 ? -2.672 -2.210 -3.552 1.00 93.31 124 MET A O 1
ATOM 1001 N N . PHE A 1 125 ? -4.275 -1.165 -2.373 1.00 91.50 125 PHE A N 1
ATOM 1002 C CA . PHE A 1 125 ? -5.362 -1.576 -3.254 1.00 91.50 125 PHE A CA 1
ATOM 1003 C C . PHE A 1 125 ? -5.219 -0.973 -4.652 1.00 91.50 125 PHE A C 1
ATOM 1005 O O . PHE A 1 125 ? -5.409 -1.675 -5.642 1.00 91.50 125 PHE A O 1
ATOM 1012 N N . TRP A 1 126 ? -4.844 0.302 -4.748 1.00 86.31 126 TRP A N 1
ATOM 1013 C CA . TRP A 1 126 ? -4.687 0.977 -6.035 1.00 86.31 126 TRP A CA 1
ATOM 1014 C C . TRP A 1 126 ? -3.489 0.487 -6.849 1.00 86.31 126 TRP A C 1
ATOM 1016 O O . TRP A 1 126 ? -3.642 0.244 -8.044 1.00 86.31 126 TRP A O 1
ATOM 1026 N N . ASP A 1 127 ? -2.319 0.339 -6.230 1.00 88.56 127 ASP A N 1
ATOM 1027 C CA . ASP A 1 127 ? -1.079 0.032 -6.947 1.00 88.56 127 ASP A CA 1
ATOM 1028 C C . ASP A 1 127 ? -0.866 -1.480 -7.137 1.00 88.56 127 ASP A C 1
ATOM 1030 O O . ASP A 1 127 ? -0.253 -1.886 -8.123 1.00 88.56 127 ASP A O 1
ATOM 1034 N N . TYR A 1 128 ? -1.384 -2.320 -6.232 1.00 92.25 128 TYR A N 1
ATOM 1035 C CA . TYR A 1 128 ? -1.141 -3.772 -6.241 1.00 92.25 128 TYR A CA 1
ATOM 1036 C C . TYR A 1 128 ? -2.411 -4.619 -6.364 1.00 92.25 128 TYR A C 1
ATOM 1038 O O . TYR A 1 128 ? -2.319 -5.834 -6.544 1.00 92.25 128 TYR A O 1
ATOM 1046 N N . GLY A 1 129 ? -3.597 -4.011 -6.279 1.00 90.94 129 GLY A N 1
ATOM 1047 C CA . GLY A 1 129 ? -4.866 -4.711 -6.481 1.00 90.94 129 GLY A CA 1
ATOM 1048 C C . GLY A 1 129 ? -5.318 -5.579 -5.305 1.00 90.94 129 GLY A C 1
ATOM 1049 O O . GLY A 1 129 ? -6.129 -6.481 -5.506 1.00 90.94 129 GLY A O 1
ATOM 1050 N N . PHE A 1 130 ? -4.821 -5.338 -4.086 1.00 93.50 130 PHE A N 1
ATOM 1051 C CA . PHE A 1 130 ? -5.264 -6.061 -2.890 1.00 93.50 130 PHE A CA 1
ATOM 1052 C C . PHE A 1 130 ? -5.418 -5.151 -1.667 1.00 93.50 130 PHE A C 1
ATOM 1054 O O . PHE A 1 130 ? -4.761 -4.123 -1.539 1.00 93.50 130 PHE A O 1
ATOM 1061 N N . VAL A 1 131 ? -6.284 -5.559 -0.742 1.00 93.12 131 VAL A N 1
ATOM 1062 C CA . VAL A 1 131 ? -6.412 -4.943 0.586 1.00 93.12 131 VAL A CA 1
ATOM 1063 C C . VAL A 1 131 ? -5.475 -5.679 1.535 1.00 93.12 131 VAL A C 1
ATOM 1065 O O . VAL A 1 131 ? -5.469 -6.910 1.556 1.00 93.12 131 VAL A O 1
ATOM 1068 N N . GLU A 1 132 ? -4.663 -4.942 2.292 1.00 93.56 132 GLU A N 1
ATOM 1069 C CA . GLU A 1 132 ? -3.695 -5.537 3.216 1.00 93.56 132 GLU A CA 1
ATOM 1070 C C . GLU A 1 132 ? -4.391 -6.486 4.212 1.00 93.56 132 GLU A C 1
ATOM 1072 O O . GLU A 1 132 ? -5.442 -6.133 4.760 1.00 93.56 132 GLU A O 1
ATOM 1077 N N . PRO A 1 133 ? -3.825 -7.674 4.493 1.00 92.19 133 PRO A N 1
ATOM 1078 C CA . PRO A 1 133 ? -4.168 -8.381 5.721 1.00 92.19 133 PRO A CA 1
ATOM 1079 C C . PRO A 1 133 ? -3.715 -7.547 6.928 1.00 92.19 133 PRO A C 1
ATOM 1081 O O . PRO A 1 133 ? -2.859 -6.671 6.788 1.00 92.19 133 PRO A O 1
ATOM 1084 N N . PHE A 1 134 ? -4.248 -7.826 8.120 1.00 91.50 134 PHE A N 1
ATOM 1085 C CA . PHE A 1 134 ? -3.769 -7.140 9.317 1.00 91.50 134 PHE A CA 1
ATOM 1086 C C . PHE A 1 134 ? -2.264 -7.412 9.558 1.00 91.50 134 PHE A C 1
ATOM 1088 O O . PHE A 1 134 ? -1.785 -8.524 9.292 1.00 91.50 134 PHE A O 1
ATOM 1095 N N . PRO A 1 135 ? -1.498 -6.397 10.003 1.00 93.06 135 PRO A N 1
ATOM 1096 C CA . PRO A 1 135 ? -1.935 -5.024 10.267 1.00 93.06 135 PRO A CA 1
ATOM 1097 C C . PRO A 1 135 ? -2.173 -4.190 8.997 1.00 93.06 135 PRO A C 1
ATOM 1099 O O . PRO A 1 135 ? -1.353 -4.162 8.077 1.00 93.06 135 PRO A O 1
ATOM 1102 N N . GLN A 1 136 ? -3.273 -3.437 9.007 1.00 94.19 136 GLN A N 1
ATOM 1103 C CA . GLN A 1 136 ? -3.664 -2.482 7.968 1.00 94.19 136 GLN A CA 1
ATOM 1104 C C . GLN A 1 136 ? -3.264 -1.063 8.359 1.00 94.19 136 GLN A C 1
ATOM 1106 O O . GLN A 1 136 ? -3.200 -0.722 9.544 1.00 94.19 136 GLN A O 1
ATOM 1111 N N . ARG A 1 137 ? -3.046 -0.196 7.368 1.00 93.31 137 ARG A N 1
ATOM 1112 C CA . ARG A 1 137 ? -2.632 1.188 7.600 1.00 93.31 137 ARG A CA 1
ATOM 1113 C C . ARG A 1 137 ? -3.439 2.177 6.779 1.00 93.31 137 ARG A C 1
ATOM 1115 O O . ARG A 1 137 ? -3.485 2.095 5.565 1.00 93.31 137 ARG A O 1
ATOM 1122 N N . TYR A 1 138 ? -3.952 3.212 7.424 1.00 93.75 138 TYR A N 1
ATOM 1123 C CA . TYR A 1 138 ? -4.749 4.246 6.781 1.00 93.75 138 TYR A CA 1
ATOM 1124 C C . TYR A 1 138 ? -4.085 5.612 6.907 1.00 93.75 138 TYR A C 1
ATOM 1126 O O . TYR A 1 138 ? -3.676 6.030 7.996 1.00 93.75 138 TYR A O 1
ATOM 1134 N N . LEU A 1 139 ? -3.969 6.311 5.777 1.00 92.81 139 LEU A N 1
ATOM 1135 C CA . LEU A 1 139 ? -3.404 7.651 5.695 1.00 92.81 139 LEU A CA 1
ATOM 1136 C C . LEU A 1 139 ? -4.348 8.543 4.893 1.00 92.81 139 LEU A C 1
ATOM 1138 O O . LEU A 1 139 ? -4.586 8.316 3.714 1.00 92.81 139 LEU A O 1
ATOM 1142 N N . PHE A 1 140 ? -4.850 9.594 5.530 1.00 91.06 140 PHE A N 1
ATOM 1143 C CA . PHE A 1 140 ? -5.663 10.620 4.892 1.00 91.06 140 PHE A CA 1
ATOM 1144 C C . PHE A 1 140 ? -5.005 11.977 5.130 1.00 91.06 140 PHE A C 1
ATOM 1146 O O . PHE A 1 140 ? -5.283 12.679 6.109 1.00 91.06 140 PHE A O 1
ATOM 1153 N N . ASP A 1 141 ? -4.087 12.347 4.235 1.00 88.50 141 ASP A N 1
ATOM 1154 C CA . ASP A 1 141 ? -3.292 13.573 4.373 1.00 88.50 141 ASP A CA 1
ATOM 1155 C C . ASP A 1 141 ? -4.170 14.842 4.361 1.00 88.50 141 ASP A C 1
ATOM 1157 O O . ASP A 1 141 ? -3.900 15.781 5.111 1.00 88.50 141 ASP A O 1
ATOM 1161 N N . SER A 1 142 ? -5.277 14.854 3.606 1.00 88.44 142 SER A N 1
ATOM 1162 C CA . SER A 1 142 ? -6.203 16.000 3.492 1.00 88.44 142 SER A CA 1
ATOM 1163 C C . SER A 1 142 ? -6.899 16.388 4.806 1.00 88.44 142 SER A C 1
ATOM 1165 O O . SER A 1 142 ? -7.332 17.537 4.970 1.00 88.44 142 SER A O 1
ATOM 1167 N N . VAL A 1 143 ? -6.999 15.444 5.745 1.00 91.56 143 VAL A N 1
ATOM 1168 C CA . VAL A 1 143 ? -7.596 15.615 7.081 1.00 91.56 143 VAL A CA 1
ATOM 1169 C C . VAL A 1 143 ? -6.594 15.334 8.209 1.00 91.56 143 VAL A C 1
ATOM 1171 O O . VAL A 1 143 ? -6.960 15.310 9.385 1.00 91.56 143 VAL A O 1
ATOM 1174 N N . ARG A 1 144 ? -5.308 15.175 7.860 1.00 90.31 144 ARG A N 1
ATOM 1175 C CA . ARG A 1 144 ? -4.194 14.912 8.782 1.00 90.31 144 ARG A CA 1
ATOM 1176 C C . ARG A 1 144 ? -4.475 13.726 9.712 1.00 90.31 144 ARG A C 1
ATOM 1178 O O . ARG A 1 144 ? -4.275 13.809 10.922 1.00 90.31 144 ARG A O 1
ATOM 1185 N N . LEU A 1 145 ? -4.950 12.628 9.135 1.00 92.31 145 LEU A N 1
ATOM 1186 C CA . LEU A 1 145 ? -5.350 11.425 9.857 1.00 92.31 145 LEU A CA 1
ATOM 1187 C C . LEU A 1 145 ? -4.447 10.258 9.452 1.00 92.31 145 LEU A C 1
ATOM 1189 O O . LEU A 1 145 ? -4.340 9.948 8.268 1.00 92.31 145 LEU A O 1
ATOM 1193 N N . LYS A 1 146 ? -3.771 9.630 10.420 1.00 93.94 146 LYS A N 1
ATOM 1194 C CA . LYS A 1 146 ? -2.900 8.467 10.182 1.00 93.94 146 LYS A CA 1
ATOM 1195 C C . LYS A 1 146 ? -3.047 7.463 11.316 1.00 93.94 146 LYS A C 1
ATOM 1197 O O . LYS A 1 146 ? -2.647 7.750 12.445 1.00 93.94 146 LYS A O 1
ATOM 1202 N N . PHE A 1 147 ? -3.574 6.285 11.009 1.00 94.12 147 PHE A N 1
ATOM 1203 C CA . PHE A 1 147 ? -3.771 5.217 11.985 1.00 94.12 147 PHE A CA 1
ATOM 1204 C C . PHE A 1 147 ? -3.561 3.838 11.360 1.00 94.12 147 PHE A C 1
ATOM 1206 O O . PHE A 1 147 ? -3.544 3.696 10.140 1.00 94.12 147 PHE A O 1
ATOM 1213 N N . GLY A 1 148 ? -3.344 2.835 12.197 1.00 93.06 148 GLY A N 1
ATOM 1214 C CA . GLY A 1 148 ? -3.291 1.432 11.816 1.00 93.06 148 GLY A CA 1
ATOM 1215 C C . GLY A 1 148 ? -4.356 0.638 12.554 1.00 93.06 148 GLY A C 1
ATOM 1216 O O . GLY A 1 148 ? -4.776 1.037 13.642 1.00 93.06 148 GLY A O 1
ATOM 1217 N N . LEU A 1 149 ? -4.781 -0.461 11.948 1.00 92.50 149 LEU A N 1
ATOM 1218 C CA . LEU A 1 149 ? -5.644 -1.462 12.559 1.00 92.50 149 LEU A CA 1
ATOM 1219 C C . LEU A 1 149 ? -4.859 -2.763 12.661 1.00 92.50 149 LEU A C 1
ATOM 1221 O O . LEU A 1 149 ? -4.193 -3.147 11.700 1.00 92.50 149 LEU A O 1
ATOM 1225 N N . ASP A 1 150 ? -4.937 -3.422 13.807 1.00 89.69 150 ASP A N 1
ATOM 1226 C CA . ASP A 1 150 ? -4.295 -4.715 14.034 1.00 89.69 150 ASP A CA 1
ATOM 1227 C C . ASP A 1 150 ? -5.194 -5.628 14.870 1.00 89.69 150 ASP A C 1
ATOM 1229 O O . ASP A 1 150 ? -6.079 -5.144 15.582 1.00 89.69 150 ASP A O 1
ATOM 1233 N N . GLU A 1 151 ? -4.972 -6.935 14.795 1.00 84.44 151 GLU A N 1
ATOM 1234 C CA . GLU A 1 151 ? -5.715 -7.916 15.586 1.00 84.44 151 GLU A CA 1
ATOM 1235 C C . GLU A 1 151 ? -5.119 -8.034 16.995 1.00 84.44 151 GLU A C 1
ATOM 1237 O O . GLU A 1 151 ? -3.906 -8.102 17.178 1.00 84.44 151 GLU A O 1
ATOM 1242 N N . THR A 1 152 ? -5.970 -8.121 18.023 1.00 70.50 152 THR A N 1
ATOM 1243 C CA . THR A 1 152 ? -5.534 -8.338 19.417 1.00 70.50 152 THR A CA 1
ATOM 1244 C C . THR A 1 152 ? -4.851 -9.692 19.647 1.00 70.50 152 THR A C 1
ATOM 1246 O O . THR A 1 152 ? -4.232 -9.888 20.692 1.00 70.50 152 THR A O 1
ATOM 1249 N N . LYS A 1 153 ? -4.989 -10.639 18.707 1.00 56.47 153 LYS A N 1
ATOM 1250 C CA . LYS A 1 153 ? -4.579 -12.044 18.864 1.00 56.47 153 LYS A CA 1
ATOM 1251 C C . LYS A 1 153 ? -3.108 -12.322 18.584 1.00 56.47 153 LYS A C 1
ATOM 1253 O O . LYS A 1 153 ? -2.588 -13.314 19.097 1.00 56.47 153 LYS A O 1
ATOM 1258 N N . ASP A 1 154 ? -2.428 -11.484 17.814 1.00 48.47 154 ASP A N 1
ATOM 1259 C CA . ASP A 1 154 ? -1.036 -11.754 17.481 1.00 48.47 154 ASP A CA 1
ATOM 1260 C C . ASP A 1 154 ? -0.142 -11.277 18.625 1.00 48.47 154 ASP A C 1
ATOM 1262 O O . ASP A 1 154 ? 0.015 -10.082 18.862 1.00 48.47 154 ASP A O 1
ATOM 1266 N N . GLY A 1 155 ? 0.438 -12.242 19.349 1.00 42.16 155 GLY A N 1
ATOM 1267 C CA . GLY A 1 155 ? 1.306 -12.109 20.528 1.00 42.16 155 GLY A CA 1
ATOM 1268 C C . GLY A 1 155 ? 2.610 -11.316 20.346 1.00 42.16 155 GLY A C 1
ATOM 1269 O O . GLY A 1 155 ? 3.610 -11.597 21.004 1.00 42.16 155 GLY A O 1
ATOM 1270 N N . HIS A 1 156 ? 2.608 -10.298 19.496 1.00 44.88 156 HIS A N 1
ATOM 1271 C CA . HIS A 1 156 ? 3.606 -9.250 19.405 1.00 44.88 156 HIS A CA 1
ATOM 1272 C C . HIS A 1 156 ? 2.981 -7.936 19.884 1.00 44.88 156 HIS A C 1
ATOM 1274 O O . HIS A 1 156 ? 2.713 -7.026 19.107 1.00 44.88 156 HIS A O 1
ATOM 1280 N N . ASN A 1 157 ? 2.761 -7.854 21.201 1.00 41.56 157 ASN A N 1
ATOM 1281 C CA . ASN A 1 157 ? 2.423 -6.622 21.911 1.00 41.56 157 ASN A CA 1
ATOM 1282 C C . ASN A 1 157 ? 3.404 -5.500 21.524 1.00 41.56 157 ASN A C 1
ATOM 1284 O O . ASN A 1 157 ? 4.491 -5.387 22.091 1.00 41.56 157 ASN A O 1
ATOM 1288 N N . TYR A 1 158 ? 3.002 -4.623 20.608 1.00 43.16 158 TYR A N 1
ATOM 1289 C CA . TYR A 1 158 ? 3.489 -3.253 20.616 1.00 43.16 158 TYR A CA 1
ATOM 1290 C C . TYR A 1 158 ? 2.796 -2.545 21.779 1.00 43.16 158 TYR A C 1
ATOM 1292 O O . TYR A 1 158 ? 1.664 -2.099 21.642 1.00 43.16 158 TYR A O 1
ATOM 1300 N N . GLU A 1 159 ? 3.474 -2.532 22.930 1.00 40.81 159 GLU A N 1
ATOM 1301 C CA . GLU A 1 159 ? 3.288 -1.624 24.070 1.00 40.81 159 GLU A CA 1
ATOM 1302 C C . GLU A 1 159 ? 1.920 -0.919 24.161 1.00 40.81 159 GLU A C 1
ATOM 1304 O O . GLU A 1 159 ? 1.804 0.283 23.953 1.00 40.81 159 GLU A O 1
ATOM 1309 N N . ASN A 1 160 ? 0.886 -1.657 24.557 1.00 40.31 160 ASN A N 1
ATOM 1310 C CA . ASN A 1 160 ? -0.252 -1.081 25.271 1.00 40.31 160 ASN A CA 1
ATOM 1311 C C . ASN A 1 160 ? -0.252 -1.649 26.693 1.00 40.31 160 ASN A C 1
ATOM 1313 O O . ASN A 1 160 ? -1.111 -2.432 27.092 1.00 40.31 160 ASN A O 1
ATOM 1317 N N . LEU A 1 161 ? 0.761 -1.251 27.470 1.00 39.41 161 LEU A N 1
ATOM 1318 C CA . LEU A 1 161 ? 0.729 -1.353 28.925 1.00 39.41 161 LEU A CA 1
ATOM 1319 C C . LEU A 1 161 ? -0.275 -0.323 29.455 1.00 39.41 161 LEU A C 1
ATOM 1321 O O . LEU A 1 161 ? 0.095 0.756 29.918 1.00 39.41 161 LEU A O 1
ATOM 1325 N N . ASN A 1 162 ? -1.561 -0.668 29.434 1.00 40.72 162 ASN A N 1
ATOM 1326 C CA . ASN A 1 162 ? -2.473 -0.109 30.422 1.00 40.72 162 ASN A CA 1
ATOM 1327 C C . ASN A 1 162 ? -1.994 -0.617 31.790 1.00 40.72 162 ASN A C 1
ATOM 1329 O O . ASN A 1 162 ? -2.013 -1.816 32.061 1.00 40.72 162 ASN A O 1
ATOM 1333 N N . ARG A 1 163 ? -1.538 0.305 32.646 1.00 41.38 163 ARG A N 1
ATOM 1334 C CA . ARG A 1 163 ? -0.956 0.081 33.987 1.00 41.38 163 ARG A CA 1
ATOM 1335 C C . ARG A 1 163 ? -1.822 -0.716 34.979 1.00 41.38 163 ARG A C 1
ATOM 1337 O O . ARG A 1 163 ? -1.387 -0.924 36.106 1.00 41.38 163 ARG A O 1
ATOM 1344 N N . ASN A 1 164 ? -3.007 -1.170 34.581 1.00 39.41 164 ASN A N 1
ATOM 1345 C CA . ASN A 1 164 ? -4.022 -1.685 35.493 1.00 39.41 164 ASN A CA 1
ATOM 1346 C C . ASN A 1 164 ? -4.359 -3.169 35.286 1.00 39.41 164 ASN A C 1
ATOM 1348 O O . ASN A 1 164 ? -5.305 -3.639 35.896 1.00 39.41 164 ASN A O 1
ATOM 1352 N N . GLY A 1 165 ? -3.608 -3.922 34.473 1.00 40.06 165 GLY A N 1
ATOM 1353 C CA . GLY A 1 165 ? -3.618 -5.396 34.515 1.00 40.06 165 GLY A CA 1
ATOM 1354 C C . GLY A 1 165 ? -4.939 -6.115 34.190 1.00 40.06 165 GLY A C 1
ATOM 1355 O O . GLY A 1 165 ? -4.973 -7.340 34.227 1.00 40.06 165 GLY A O 1
ATOM 1356 N N . GLU A 1 166 ? -6.007 -5.407 33.831 1.00 37.16 166 GLU A N 1
ATOM 1357 C CA . GLU A 1 166 ? -7.288 -6.004 33.449 1.00 37.16 166 GLU A CA 1
ATOM 1358 C C . GLU A 1 166 ? -7.337 -6.198 31.930 1.00 37.16 166 GLU A C 1
ATOM 1360 O O . GLU A 1 166 ? -7.884 -5.399 31.170 1.00 37.16 166 GLU A O 1
ATOM 1365 N N . GLY A 1 167 ? -6.685 -7.265 31.468 1.00 41.28 167 GLY A N 1
ATOM 1366 C CA . GLY A 1 167 ? -6.740 -7.702 30.078 1.00 41.28 167 GLY A CA 1
ATOM 1367 C C . GLY A 1 167 ? -8.055 -8.417 29.787 1.00 41.28 167 GLY A C 1
ATOM 1368 O O . GLY A 1 167 ? -8.156 -9.626 29.973 1.00 41.28 167 GLY A O 1
ATOM 1369 N N . SER A 1 168 ? -9.050 -7.685 29.291 1.00 38.84 168 SER A N 1
ATOM 1370 C CA . SER A 1 168 ? -10.161 -8.292 28.556 1.00 38.84 168 SER A CA 1
ATOM 1371 C C . SER A 1 168 ? -9.589 -8.964 27.303 1.00 38.84 168 SER A C 1
ATOM 1373 O O . SER A 1 168 ? -9.073 -8.287 26.415 1.00 38.84 168 SER A O 1
ATOM 1375 N N . HIS A 1 169 ? -9.633 -10.297 27.234 1.00 44.31 169 HIS A N 1
ATOM 1376 C CA . HIS A 1 169 ? -9.428 -11.044 25.991 1.00 44.31 169 HIS A CA 1
ATOM 1377 C C . HIS A 1 169 ? -10.628 -10.809 25.065 1.00 44.31 169 HIS A C 1
ATOM 1379 O O . HIS A 1 169 ? -11.468 -11.686 24.875 1.00 44.31 169 HIS A O 1
ATOM 1385 N N . SER A 1 170 ? -10.744 -9.605 24.507 1.00 43.88 170 SER A N 1
ATOM 1386 C CA . SER A 1 170 ? -11.618 -9.390 23.363 1.00 43.88 170 SER A CA 1
ATOM 1387 C C . SER A 1 170 ? -10.859 -9.791 22.104 1.00 43.88 170 SER A C 1
ATOM 1389 O O . SER A 1 170 ? -9.864 -9.150 21.751 1.00 43.88 170 SER A O 1
ATOM 1391 N N . ASP A 1 171 ? -11.351 -10.817 21.415 1.00 56.97 171 ASP A N 1
ATOM 1392 C CA . ASP A 1 171 ? -11.204 -10.960 19.967 1.00 56.97 171 ASP A CA 1
ATOM 1393 C C . ASP A 1 171 ? -11.605 -9.615 19.344 1.00 56.97 171 ASP A C 1
ATOM 1395 O O . ASP A 1 171 ? -12.785 -9.268 19.318 1.00 56.97 171 ASP A O 1
ATOM 1399 N N . GLY A 1 172 ? -10.632 -8.788 18.969 1.00 70.31 172 GLY A N 1
ATOM 1400 C CA . GLY A 1 172 ? -10.888 -7.378 18.706 1.00 70.31 172 GLY A CA 1
ATOM 1401 C C . GLY A 1 172 ? -9.836 -6.741 17.816 1.00 70.31 172 GLY A C 1
ATOM 1402 O O . GLY A 1 172 ? -8.744 -7.271 17.627 1.00 70.31 172 GLY A O 1
ATOM 1403 N N . LEU A 1 173 ? -10.190 -5.586 17.261 1.00 83.38 173 LEU A N 1
ATOM 1404 C CA . LEU A 1 173 ? -9.273 -4.741 16.508 1.00 83.38 173 LEU A CA 1
ATOM 1405 C C . LEU A 1 173 ? -8.730 -3.644 17.420 1.00 83.38 173 LEU A C 1
ATOM 1407 O O . LEU A 1 173 ? -9.485 -3.001 18.150 1.00 83.38 173 LEU A O 1
ATOM 1411 N N . VAL A 1 174 ? -7.426 -3.401 17.348 1.00 87.75 174 VAL A N 1
ATOM 1412 C CA . VAL A 1 174 ? -6.763 -2.290 18.034 1.00 87.75 174 VAL A CA 1
ATOM 1413 C C . VAL A 1 174 ? -6.472 -1.191 17.029 1.00 87.75 174 VAL A C 1
ATOM 1415 O O . VAL A 1 174 ? -5.901 -1.432 15.967 1.00 87.75 174 VAL A O 1
ATOM 1418 N N . VAL A 1 175 ? -6.818 0.042 17.395 1.00 90.81 175 VAL A N 1
ATOM 1419 C CA . VAL A 1 175 ? -6.442 1.231 16.629 1.00 90.81 175 VAL A CA 1
ATOM 1420 C C . VAL A 1 175 ? -5.111 1.762 17.151 1.00 90.81 175 VAL A C 1
ATOM 1422 O O . VAL A 1 175 ? -4.997 2.157 18.311 1.00 90.81 175 VAL A O 1
ATOM 1425 N N . LYS A 1 176 ? -4.107 1.833 16.278 1.00 91.31 176 LYS A N 1
ATOM 1426 C CA . LYS A 1 176 ? -2.827 2.491 16.552 1.00 91.31 176 LYS A CA 1
ATOM 1427 C C . LYS A 1 176 ? -2.788 3.857 15.883 1.00 91.31 176 LYS A C 1
ATOM 1429 O O . LYS A 1 176 ? -2.673 3.951 14.665 1.00 91.31 176 LYS A O 1
ATOM 1434 N N . TRP A 1 177 ? -2.819 4.928 16.666 1.00 91.88 177 TRP A N 1
ATOM 1435 C CA . TRP A 1 177 ? -2.658 6.287 16.146 1.00 91.88 177 TRP A CA 1
ATOM 1436 C C . TRP A 1 177 ? -1.181 6.582 15.868 1.00 91.88 177 TRP A C 1
ATOM 1438 O O . TRP A 1 177 ? -0.364 6.591 16.784 1.00 91.88 177 TRP A O 1
ATOM 1448 N N . TYR A 1 178 ? -0.823 6.846 14.609 1.00 90.31 178 TYR A N 1
ATOM 1449 C CA . TYR A 1 178 ? 0.534 7.295 14.257 1.00 90.31 178 TYR A CA 1
ATOM 1450 C C . TYR A 1 178 ? 0.702 8.803 14.445 1.00 90.31 178 TYR A C 1
ATOM 1452 O O . TYR A 1 178 ? 1.812 9.295 14.634 1.00 90.31 178 TYR A O 1
ATOM 1460 N N . VAL A 1 179 ? -0.407 9.534 14.365 1.00 87.00 179 VAL A N 1
ATOM 1461 C CA . VAL A 1 179 ? -0.511 10.959 14.671 1.00 87.00 179 VAL A CA 1
ATOM 1462 C C . VAL A 1 179 ? -1.832 11.149 15.420 1.00 87.00 179 VAL A C 1
ATOM 1464 O O . VAL A 1 179 ? -2.834 10.582 14.973 1.00 87.00 179 VAL A O 1
ATOM 1467 N N . PRO A 1 180 ? -1.873 11.921 16.523 1.00 91.38 180 PRO A N 1
ATOM 1468 C CA . PRO A 1 180 ? -3.134 12.273 17.165 1.00 91.38 180 PRO A CA 1
ATOM 1469 C C . PRO A 1 180 ? -4.102 12.886 16.141 1.00 91.38 180 PRO A C 1
ATOM 1471 O O . PRO A 1 180 ? -3.685 13.766 15.376 1.00 91.38 180 PRO A O 1
ATOM 1474 N N . PRO A 1 181 ? -5.364 12.430 16.079 1.00 91.94 181 PRO A N 1
ATOM 1475 C CA . PRO A 1 181 ? -6.301 12.923 15.083 1.00 91.94 181 PRO A CA 1
ATOM 1476 C C . PRO A 1 181 ? -6.581 14.413 15.312 1.00 91.94 181 PRO A C 1
ATOM 1478 O O . PRO A 1 181 ? -6.806 14.861 16.435 1.00 91.94 181 PRO A O 1
ATOM 1481 N N . SER A 1 182 ? -6.555 15.195 14.232 1.00 93.38 182 SER A N 1
ATOM 1482 C CA . SER A 1 182 ? -7.020 16.585 14.271 1.00 93.38 182 SER A CA 1
ATOM 1483 C C . SER A 1 182 ? -8.546 16.639 14.398 1.00 93.38 182 SER A C 1
ATOM 1485 O O . SER A 1 182 ? -9.207 15.661 14.056 1.00 93.38 182 SER A O 1
ATOM 1487 N N . GLN A 1 183 ? -9.121 17.784 14.788 1.00 95.62 183 GLN A N 1
ATOM 1488 C CA . GLN A 1 183 ? -10.585 17.947 14.791 1.00 95.62 183 GLN A CA 1
ATOM 1489 C C . GLN A 1 183 ? -11.189 17.607 13.422 1.00 95.62 183 GLN A C 1
ATOM 1491 O O . GLN A 1 183 ? -12.102 16.802 13.335 1.00 95.62 183 GLN A O 1
ATOM 1496 N N . LYS A 1 184 ? -10.574 18.098 12.338 1.00 94.69 184 LYS A N 1
ATOM 1497 C CA . LYS A 1 184 ? -10.977 17.775 10.962 1.00 94.69 184 LYS A CA 1
ATOM 1498 C C . LYS A 1 184 ? -10.929 16.268 10.662 1.00 94.69 184 LYS A C 1
ATOM 1500 O O . LYS A 1 184 ? -11.741 15.765 9.893 1.00 94.69 184 LYS A O 1
ATOM 1505 N N . GLY A 1 185 ? -9.959 15.554 11.234 1.00 93.69 185 GLY A N 1
ATOM 1506 C CA . GLY A 1 185 ? -9.842 14.100 11.116 1.00 93.69 185 GLY A CA 1
ATOM 1507 C C . GLY A 1 185 ? -10.915 13.354 11.910 1.00 93.69 185 GLY A C 1
ATOM 1508 O O . GLY A 1 185 ? -11.440 12.362 11.417 1.00 93.69 185 GLY A O 1
ATOM 1509 N N . LEU A 1 186 ? -11.267 13.845 13.101 1.00 94.44 186 LEU A N 1
ATOM 1510 C CA . LEU A 1 186 ? -12.377 13.314 13.896 1.00 94.44 186 LEU A CA 1
ATOM 1511 C C . LEU A 1 186 ? -13.716 13.542 13.193 1.00 94.44 186 LEU A C 1
ATOM 1513 O O . LEU A 1 186 ? -14.477 12.596 13.044 1.00 94.44 186 LEU A O 1
ATOM 1517 N N . ASP A 1 187 ? -13.964 14.753 12.690 1.00 94.81 187 ASP A N 1
ATOM 1518 C CA . ASP A 1 187 ? -15.184 15.087 11.948 1.00 94.81 187 ASP A CA 1
ATOM 1519 C C . ASP A 1 187 ? -15.340 14.187 10.713 1.00 94.81 187 ASP A C 1
ATOM 1521 O O . ASP A 1 187 ? -16.427 13.685 10.436 1.00 94.81 187 ASP A O 1
ATOM 1525 N N . PHE A 1 188 ? -14.237 13.927 9.999 1.00 92.12 188 PHE A N 1
ATOM 1526 C CA . PHE A 1 188 ? -14.208 12.983 8.883 1.00 92.12 188 PHE A CA 1
ATOM 1527 C C . PHE A 1 188 ? -14.582 11.558 9.314 1.00 92.12 188 PHE A C 1
ATOM 1529 O O . PHE A 1 188 ? -15.407 10.924 8.662 1.00 92.12 188 PHE A O 1
ATOM 1536 N N . LEU A 1 189 ? -14.006 11.052 10.408 1.00 91.69 189 LEU A N 1
ATOM 1537 C CA . LEU A 1 189 ? -14.316 9.710 10.910 1.00 91.69 189 LEU A CA 1
ATOM 1538 C C . LEU A 1 189 ? -15.769 9.577 11.369 1.00 91.69 189 LEU A C 1
ATOM 1540 O O . LEU A 1 189 ? -16.391 8.558 11.086 1.00 91.69 189 LEU A O 1
ATOM 1544 N N . THR A 1 190 ? -16.314 10.596 12.034 1.00 94.06 190 THR A N 1
ATOM 1545 C CA . THR A 1 190 ? -17.729 10.635 12.423 1.00 94.06 190 THR A CA 1
ATOM 1546 C C . THR A 1 190 ? -18.627 10.600 11.190 1.00 94.06 190 THR A C 1
ATOM 1548 O O . THR A 1 190 ? -19.525 9.771 11.120 1.00 94.06 190 THR A O 1
ATOM 1551 N N . ALA A 1 191 ? -18.335 11.418 10.174 1.00 88.88 191 ALA A N 1
ATOM 1552 C CA . ALA A 1 191 ? -19.107 11.422 8.934 1.00 88.88 191 ALA A CA 1
ATOM 1553 C C . ALA A 1 191 ? -19.056 10.068 8.199 1.00 88.88 191 ALA A C 1
ATOM 1555 O O . ALA A 1 191 ? -20.071 9.610 7.676 1.00 88.88 191 ALA A O 1
ATOM 1556 N N . GLU A 1 192 ? -17.897 9.399 8.171 1.00 87.31 192 GLU A N 1
ATOM 1557 C CA . GLU A 1 192 ? -17.782 8.052 7.599 1.00 87.31 192 GLU A CA 1
ATOM 1558 C C . GLU A 1 192 ? -18.516 6.996 8.432 1.00 87.31 192 GLU A C 1
ATOM 1560 O O . GLU A 1 192 ? -19.123 6.090 7.860 1.00 87.31 192 GLU A O 1
ATOM 1565 N N . LEU A 1 193 ? -18.516 7.114 9.763 1.00 87.25 193 LEU A N 1
ATOM 1566 C CA . LEU A 1 193 ? -19.301 6.244 10.635 1.00 87.25 193 LEU A CA 1
ATOM 1567 C C . LEU A 1 193 ? -20.800 6.403 10.362 1.00 87.25 193 LEU A C 1
ATOM 1569 O O . LEU A 1 193 ? -21.473 5.400 10.128 1.00 87.25 193 LEU A O 1
ATOM 1573 N N . ASP A 1 194 ? -21.299 7.638 10.315 1.00 86.81 194 ASP A N 1
ATOM 1574 C CA . ASP A 1 194 ? -22.698 7.940 9.998 1.00 86.81 194 ASP A CA 1
ATOM 1575 C C . ASP A 1 194 ? -23.069 7.382 8.616 1.00 86.81 194 ASP A C 1
ATOM 1577 O O . ASP A 1 194 ? -24.096 6.720 8.447 1.00 86.81 194 ASP A O 1
ATOM 1581 N N . ARG A 1 195 ? -22.196 7.570 7.615 1.00 83.38 195 ARG A N 1
ATOM 1582 C CA . ARG A 1 195 ? -22.377 7.005 6.270 1.00 83.38 195 ARG A CA 1
ATOM 1583 C C . ARG A 1 195 ? -22.487 5.480 6.308 1.00 83.38 195 ARG A C 1
ATOM 1585 O O . ARG A 1 195 ? -23.366 4.923 5.656 1.00 83.38 195 ARG A O 1
ATOM 1592 N N . LEU A 1 196 ? -21.616 4.795 7.049 1.00 79.00 196 LEU A N 1
ATOM 1593 C CA . LEU A 1 196 ? -21.632 3.333 7.162 1.00 79.00 196 LEU A CA 1
ATOM 1594 C C . LEU A 1 196 ? -22.861 2.816 7.919 1.00 79.00 196 LEU A C 1
ATOM 1596 O O . LEU A 1 196 ? -23.432 1.802 7.521 1.00 79.00 196 LEU A O 1
ATOM 1600 N N . GLN A 1 197 ? -23.303 3.513 8.965 1.00 81.88 197 GLN A N 1
ATOM 1601 C CA . GLN A 1 197 ? -24.537 3.180 9.680 1.00 81.88 197 GLN A CA 1
ATOM 1602 C C . GLN A 1 197 ? -25.759 3.318 8.769 1.00 81.88 197 GLN A C 1
ATOM 1604 O O . GLN A 1 197 ? -26.610 2.430 8.750 1.00 81.88 197 GLN A O 1
ATOM 1609 N N . ASN A 1 198 ? -25.802 4.367 7.945 1.00 76.31 198 ASN A N 1
ATOM 1610 C CA . ASN A 1 198 ? -26.851 4.552 6.942 1.00 76.31 198 ASN A CA 1
ATOM 1611 C C . ASN A 1 198 ? -26.845 3.447 5.875 1.00 76.31 198 ASN A C 1
ATOM 1613 O O . ASN A 1 198 ? -27.897 2.989 5.443 1.00 76.31 198 ASN A O 1
ATOM 1617 N N . VAL A 1 199 ? -25.669 2.964 5.474 1.00 72.06 199 VAL A N 1
ATOM 1618 C CA . VAL A 1 199 ? -25.569 1.795 4.587 1.00 72.06 199 VAL A CA 1
ATOM 1619 C C . VAL A 1 199 ? -26.107 0.530 5.270 1.00 72.06 199 VAL A C 1
ATOM 1621 O O . VAL A 1 199 ? -26.791 -0.272 4.633 1.00 72.06 199 VAL A O 1
ATOM 1624 N N . GLY A 1 200 ? -25.828 0.347 6.564 1.00 69.88 200 GLY A N 1
ATOM 1625 C CA . GLY A 1 200 ? -26.368 -0.761 7.357 1.00 69.88 200 GLY A CA 1
ATOM 1626 C C . GLY A 1 200 ? -27.897 -0.764 7.381 1.00 69.88 200 GLY A C 1
ATOM 1627 O O . GLY A 1 200 ? -28.517 -1.766 7.032 1.00 69.88 200 GLY A O 1
ATOM 1628 N N . THR A 1 201 ? -28.512 0.382 7.678 1.00 67.75 201 THR A N 1
ATOM 1629 C CA . THR A 1 201 ? -29.979 0.509 7.719 1.00 67.75 201 THR A CA 1
ATOM 1630 C C . THR A 1 201 ? -30.630 0.301 6.348 1.00 67.75 201 THR A C 1
ATOM 1632 O O . THR A 1 201 ? -31.716 -0.273 6.263 1.00 67.75 201 THR A O 1
ATOM 1635 N N . MET A 1 202 ? -29.970 0.699 5.254 1.00 62.00 202 MET A N 1
ATOM 1636 C CA . MET A 1 202 ? -30.449 0.421 3.893 1.00 62.00 202 MET A CA 1
ATOM 1637 C C . MET A 1 202 ? -30.481 -1.078 3.573 1.00 62.00 202 MET A C 1
ATOM 1639 O O . MET A 1 202 ? -31.446 -1.542 2.962 1.00 62.00 202 MET A O 1
ATOM 1643 N N . LYS A 1 203 ? -29.473 -1.851 4.002 1.00 60.00 203 LYS A N 1
ATOM 1644 C CA . LYS A 1 203 ? -29.472 -3.314 3.830 1.00 60.00 203 LYS A CA 1
ATOM 1645 C C . LYS A 1 203 ? -30.606 -3.983 4.599 1.00 60.00 203 LYS A C 1
ATOM 1647 O O . LYS A 1 203 ? -31.274 -4.859 4.051 1.00 60.00 203 LYS A O 1
ATOM 1652 N N . ASP A 1 204 ? -30.850 -3.545 5.830 1.00 61.41 204 ASP A N 1
ATOM 1653 C CA . ASP A 1 204 ? -31.898 -4.122 6.674 1.00 61.41 204 ASP A CA 1
ATOM 1654 C C . ASP A 1 204 ? -33.299 -3.851 6.102 1.00 61.41 204 ASP A C 1
ATOM 1656 O O . ASP A 1 204 ? -34.138 -4.751 6.059 1.00 61.41 204 ASP A O 1
ATOM 1660 N N . ASN A 1 205 ? -33.530 -2.652 5.559 1.00 57.62 205 ASN A N 1
ATOM 1661 C CA . ASN A 1 205 ? -34.800 -2.287 4.923 1.00 57.62 205 ASN A CA 1
ATOM 1662 C C . ASN A 1 205 ? -34.997 -2.940 3.542 1.00 57.62 205 ASN A C 1
ATOM 1664 O O . ASN A 1 205 ? -36.121 -3.276 3.171 1.00 57.62 205 ASN A O 1
ATOM 1668 N N 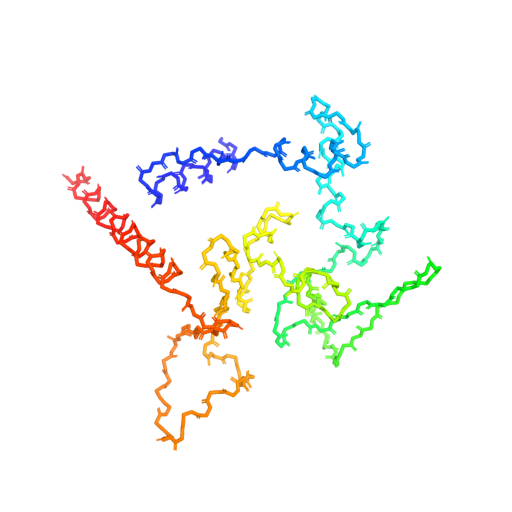. GLY A 1 206 ? -33.921 -3.155 2.777 1.00 54.50 206 GLY A N 1
ATOM 1669 C CA . GLY A 1 206 ? -33.971 -3.869 1.497 1.00 54.50 206 GLY A CA 1
ATOM 1670 C C . GLY A 1 206 ? -34.371 -5.341 1.646 1.00 54.50 206 GLY A C 1
ATOM 1671 O O . GLY A 1 206 ? -35.100 -5.864 0.807 1.00 54.50 206 GLY A O 1
ATOM 1672 N N . ASN A 1 207 ? -33.978 -5.981 2.751 1.00 51.56 207 ASN A N 1
ATOM 1673 C CA . ASN A 1 207 ? -34.361 -7.360 3.067 1.00 51.56 207 ASN A CA 1
ATOM 1674 C C . ASN A 1 207 ? -35.821 -7.510 3.534 1.00 51.56 207 ASN A C 1
ATOM 1676 O O . ASN A 1 207 ? -36.356 -8.614 3.468 1.00 51.56 207 ASN A O 1
ATOM 1680 N N . GLN A 1 208 ? -36.490 -6.436 3.974 1.00 48.78 208 GLN A N 1
ATOM 1681 C CA . GLN A 1 208 ? -37.907 -6.488 4.369 1.00 48.78 208 GLN A CA 1
ATOM 1682 C C . GLN A 1 208 ? -38.888 -6.451 3.186 1.00 48.78 208 GLN A C 1
ATOM 1684 O O . GLN A 1 208 ? -40.056 -6.775 3.367 1.00 48.78 208 GLN A O 1
ATOM 1689 N N . ASN A 1 209 ? -38.430 -6.114 1.976 1.00 41.91 209 ASN A N 1
ATOM 1690 C CA . ASN A 1 209 ? -39.265 -6.058 0.767 1.00 41.91 209 ASN A CA 1
ATOM 1691 C C . ASN A 1 209 ? -39.161 -7.323 -0.115 1.00 41.91 209 ASN A C 1
ATOM 1693 O O . ASN A 1 209 ? -39.565 -7.293 -1.277 1.00 41.91 209 ASN A O 1
ATOM 1697 N N . ILE A 1 210 ? -38.601 -8.422 0.411 1.00 42.12 210 ILE A N 1
ATOM 1698 C CA . ILE A 1 210 ? -38.436 -9.714 -0.293 1.00 42.12 210 ILE A CA 1
ATOM 1699 C C . ILE A 1 210 ? -39.221 -10.838 0.422 1.00 42.12 210 ILE A C 1
ATOM 1701 O O . ILE A 1 210 ? -38.838 -12.006 0.385 1.00 42.12 210 ILE A O 1
ATOM 1705 N N . LEU A 1 211 ? -40.333 -10.502 1.084 1.00 34.94 211 LEU A N 1
ATOM 1706 C CA . LEU A 1 211 ? -41.311 -11.473 1.592 1.00 34.94 211 LEU A CA 1
ATOM 1707 C C . LEU A 1 211 ? -42.705 -11.167 1.048 1.00 34.94 211 LEU A C 1
ATOM 1709 O O . LEU A 1 211 ? -43.127 -9.995 1.152 1.00 34.94 211 LEU A O 1
#

Organism: Thalassiosira oceanica (NCBI:txid159749)

Sequence (211 aa):
MSLLSSGRELLGAIVGENLAPRFSVKDRAKYDWIDWCKGATEDELEVHASMLVTARADGKKMIPFYDMINHRNGGWYNAQHYGTKDLFSLVTNRRIERGEQFYLSYNTCTICGSRIHKWGTIEMFWDYGFVEPFPQRYLFDSVRLKFGLDETKDGHNYENLNRNGEGSHSDGLVVKWYVPPSQKGLDFLTAELDRLQNVGTMKDNGNQNIL

InterPro domains:
  IPR046341 SET domain superfamily [SSF82199] (55-134)